Protein AF-A0A4R0YF12-F1 (afdb_monomer)

pLDDT: mean 71.16, std 17.86, range [30.67, 94.5]

Solvent-accessible surface area (backbone atoms only — not comparable to full-atom values): 13385 Å² total; per-residue (Å²): 131,73,84,80,63,32,53,45,83,41,76,36,52,84,92,46,61,87,58,39,82,46,62,50,99,86,65,46,45,26,20,81,42,74,29,68,65,28,35,44,75,74,74,38,77,81,71,79,82,71,74,86,73,76,76,81,78,87,68,54,79,68,56,51,53,54,49,49,50,53,50,48,51,49,49,50,50,49,50,52,48,49,51,51,52,66,69,46,74,65,80,88,67,70,90,40,59,66,55,27,47,51,44,27,51,52,17,54,76,67,72,44,67,37,70,61,23,47,50,47,28,51,54,45,60,48,59,76,65,60,68,71,86,72,65,87,75,76,78,64,89,86,40,67,68,54,57,49,50,58,41,20,64,38,94,84,27,34,38,68,66,59,48,24,71,77,60,73,47,54,72,69,54,52,53,54,48,57,67,51,30,48,82,72,76,39,48,73,41,77,78,45,74,52,73,74,77,71,94,86,72,94,86,79,88,63,63,53,51,28,30,24,47,57,74,76,78,78,77,128

Foldseek 3Di:
DPPPQQKDKDFDPPVCLVQFPDADPVRTGIHIDGDCVNCVVVPHHPDPPPDPPPPDDDDPPVVVVVVVVVVVVVVVVVVVVVVVVVVPDDDPPPCALVNLVVQLVVCVVVVHPNVVSVVVNVVRVVVVVPPPPDDPPPDPPPDLLVVQQVQQADPQADWLVRSCVSRVDDSVVSVVVQVCVVVVVFPKDFPDWDAPDDPDDPDDDGIITGIHGDPDPPPD

Secondary structure (DSSP, 8-state):
--TTSSEEEEEPPGGGGGG--EE-TTS-EEEEEE-HHHHHHTT-----------------HHHHHHHHHHHHHHHHHHHHHHHHHHHS--------HHHHHHHHHHHHHTTSSHHHHHHHHHHHHHHTT---------PPTT-HHHHHHHHHTSTT-EEHHHHHHHH---HHHHHHHHHHHGGGT-PEEEEEEE----TT-----S-EEEEEEPPPP---

Sequence (220 aa):
MLKNLLLEEVPAPAEHGDRAWRQDEGGAPVALRITAEGLRAIGIEPGELGEIACEPRELTQGEEAEELALQQEALAAENAAEEALETAEAPRVRRGLREAASAAVAAWEAQDSLEAALGALKAALGRTHARADGGPRRARAGTKQEAVLTLLRRGEGATIAQVMEATGWAQHTVRGFFAGLKKKGHSVEVLERVKQVGSGKQGAKGSYSIYRVGSPAVAG

Radius of gyration: 33.57 Å; Cα contacts (8 Å, |Δi|>4): 183; chains: 1; bounding box: 70×67×88 Å

Structure (mmCIF, N/CA/C/O backbone):
data_AF-A0A4R0YF12-F1
#
_entry.id   AF-A0A4R0YF12-F1
#
loop_
_atom_site.group_PDB
_atom_site.id
_atom_site.type_symbol
_atom_site.label_atom_id
_atom_site.label_alt_id
_atom_site.label_comp_id
_atom_site.label_asym_id
_atom_site.label_entity_id
_atom_site.label_seq_id
_atom_site.pdbx_PDB_ins_code
_atom_site.Cartn_x
_atom_site.Cartn_y
_atom_site.Cartn_z
_atom_site.occupancy
_atom_site.B_iso_or_equiv
_atom_site.auth_seq_id
_atom_site.auth_comp_id
_atom_site.auth_asym_id
_atom_site.auth_atom_id
_atom_site.pdbx_PDB_model_num
ATOM 1 N N . MET A 1 1 ? 27.391 -25.305 9.751 1.00 45.50 1 MET A N 1
ATOM 2 C CA . MET A 1 1 ? 26.337 -26.333 9.594 1.00 45.50 1 MET A CA 1
ATOM 3 C C . MET A 1 1 ? 25.102 -25.685 8.985 1.00 45.50 1 MET A C 1
ATOM 5 O O . MET A 1 1 ? 24.360 -25.020 9.703 1.00 45.50 1 MET A O 1
ATOM 9 N N . LEU A 1 2 ? 24.908 -25.829 7.670 1.00 55.84 2 LEU A N 1
ATOM 10 C CA . LEU A 1 2 ? 23.652 -25.454 7.018 1.00 55.84 2 LEU A CA 1
ATOM 11 C C . LEU A 1 2 ? 22.583 -26.449 7.475 1.00 55.84 2 LEU A C 1
ATOM 13 O O . LEU A 1 2 ? 22.629 -27.632 7.147 1.00 55.84 2 LEU A O 1
ATOM 17 N N . LYS A 1 3 ? 21.680 -25.994 8.345 1.00 54.06 3 LYS A N 1
ATOM 18 C CA . LYS A 1 3 ? 20.593 -26.827 8.859 1.00 54.06 3 LYS A CA 1
ATOM 19 C C . LYS A 1 3 ? 19.640 -27.123 7.697 1.00 54.06 3 LYS A C 1
ATOM 21 O O . LYS A 1 3 ? 19.226 -26.191 7.014 1.00 54.06 3 LYS A O 1
ATOM 26 N N . ASN A 1 4 ? 19.304 -28.402 7.525 1.00 64.19 4 ASN A N 1
ATOM 27 C CA . ASN A 1 4 ? 18.285 -28.948 6.613 1.00 64.19 4 ASN A CA 1
ATOM 28 C C . ASN A 1 4 ? 18.741 -29.380 5.207 1.00 64.19 4 ASN A C 1
ATOM 30 O O . ASN A 1 4 ? 17.871 -29.644 4.396 1.00 64.19 4 ASN A O 1
ATOM 34 N N . LEU A 1 5 ? 20.046 -29.470 4.901 1.00 76.38 5 LEU A N 1
ATOM 35 C CA . LEU A 1 5 ? 20.564 -30.060 3.641 1.00 76.38 5 LEU A CA 1
ATOM 36 C C . LEU A 1 5 ? 19.966 -29.498 2.324 1.00 76.38 5 LEU A C 1
ATOM 38 O O . LEU A 1 5 ? 20.168 -30.074 1.261 1.00 76.38 5 LEU A O 1
ATOM 42 N N . LEU A 1 6 ? 19.268 -28.356 2.353 1.00 84.31 6 LEU A N 1
ATOM 43 C CA . LEU A 1 6 ? 18.651 -27.748 1.162 1.00 84.31 6 LEU A CA 1
ATOM 44 C C . LEU A 1 6 ? 19.675 -27.037 0.269 1.00 84.31 6 LEU A C 1
ATOM 46 O O . LEU A 1 6 ? 19.434 -26.806 -0.914 1.00 84.31 6 LEU A O 1
ATOM 50 N N . LEU A 1 7 ? 20.809 -26.665 0.860 1.00 84.69 7 LEU A N 1
ATOM 51 C CA . LEU A 1 7 ? 21.913 -25.965 0.225 1.00 84.69 7 LEU A CA 1
ATOM 52 C C . LEU A 1 7 ? 23.221 -26.628 0.651 1.00 84.69 7 LEU A C 1
ATOM 54 O O . LEU A 1 7 ? 23.404 -26.939 1.831 1.00 84.69 7 LEU A O 1
ATOM 58 N N . GLU A 1 8 ? 24.137 -26.780 -0.294 1.00 84.81 8 GLU A N 1
ATOM 59 C CA . GLU A 1 8 ? 25.500 -27.242 -0.047 1.00 84.81 8 GLU A CA 1
ATOM 60 C C . GLU A 1 8 ? 26.529 -26.218 -0.533 1.00 84.81 8 GLU A C 1
ATOM 62 O O . GLU A 1 8 ? 26.282 -25.429 -1.450 1.00 84.81 8 GLU A O 1
ATOM 67 N N . GLU A 1 9 ? 27.688 -26.223 0.117 1.00 85.38 9 GLU A N 1
ATOM 68 C CA . GLU A 1 9 ? 28.823 -25.390 -0.259 1.00 85.38 9 GLU A CA 1
ATOM 69 C C . GLU A 1 9 ? 29.690 -26.168 -1.243 1.00 85.38 9 GLU A C 1
ATOM 71 O O . GLU A 1 9 ? 30.174 -27.255 -0.927 1.00 85.38 9 GLU A O 1
ATOM 76 N N . VAL A 1 10 ? 29.881 -25.610 -2.434 1.00 84.19 10 VAL A N 1
ATOM 77 C CA . VAL A 1 10 ? 30.720 -26.194 -3.484 1.00 84.19 10 VAL A CA 1
ATOM 78 C C . VAL A 1 10 ? 31.784 -25.187 -3.910 1.00 84.19 10 VAL A C 1
ATOM 80 O O . VAL A 1 10 ? 31.515 -23.983 -3.890 1.00 84.19 10 VAL A O 1
ATOM 83 N N . PRO A 1 11 ? 32.992 -25.634 -4.294 1.00 82.62 11 PRO A N 1
ATOM 84 C CA . PRO A 1 11 ? 33.993 -24.738 -4.858 1.00 82.62 11 PRO A CA 1
ATOM 85 C C . PRO A 1 11 ? 33.407 -24.041 -6.089 1.00 82.62 11 PRO A C 1
ATOM 87 O O . PRO A 1 11 ? 32.778 -24.680 -6.938 1.00 82.62 11 PRO A O 1
ATOM 90 N N . ALA A 1 12 ? 33.560 -22.720 -6.157 1.00 80.62 12 ALA A N 1
ATOM 91 C CA . ALA A 1 12 ? 33.046 -21.953 -7.277 1.00 80.62 12 ALA A CA 1
ATOM 92 C C . ALA A 1 12 ? 33.800 -22.367 -8.557 1.00 80.62 12 ALA A C 1
ATOM 94 O O . ALA A 1 12 ? 35.034 -22.413 -8.545 1.00 80.62 12 ALA A O 1
ATOM 95 N N . PRO A 1 13 ? 33.093 -22.672 -9.660 1.00 74.81 13 PRO A N 1
ATOM 96 C CA . PRO A 1 13 ? 33.745 -22.977 -10.923 1.00 74.81 13 PRO A CA 1
ATOM 97 C C . PRO A 1 13 ? 34.570 -21.772 -11.380 1.00 74.81 13 PRO A C 1
ATOM 99 O O . PRO A 1 13 ? 34.082 -20.642 -11.350 1.00 74.81 13 PRO A O 1
ATOM 102 N N . ALA A 1 14 ? 35.800 -22.016 -11.840 1.00 67.06 14 ALA A N 1
ATOM 103 C CA . ALA A 1 14 ? 36.720 -20.961 -12.277 1.00 67.06 14 ALA A CA 1
ATOM 104 C C . ALA A 1 14 ? 36.132 -20.070 -13.390 1.00 67.06 14 ALA A C 1
ATOM 106 O O . ALA A 1 14 ? 36.470 -18.895 -13.489 1.00 67.06 14 ALA A O 1
ATOM 107 N N . GLU A 1 15 ? 35.214 -20.620 -14.187 1.00 68.81 15 GLU A N 1
ATOM 108 C CA . GLU A 1 15 ? 34.522 -19.936 -15.284 1.00 68.81 15 GLU A CA 1
ATOM 109 C C . GLU A 1 15 ? 33.448 -18.937 -14.815 1.00 68.81 15 GLU A C 1
ATOM 111 O O . GLU A 1 15 ? 33.047 -18.072 -15.585 1.00 68.81 15 GLU A O 1
ATOM 116 N N . HIS A 1 16 ? 32.989 -19.032 -13.561 1.00 64.69 16 HIS A N 1
ATOM 117 C CA . HIS A 1 16 ? 31.893 -18.226 -13.006 1.00 64.69 16 HIS A CA 1
ATOM 118 C C . HIS A 1 16 ? 32.254 -17.668 -11.618 1.00 64.69 16 HIS A C 1
ATOM 120 O O . HIS A 1 16 ? 31.518 -17.832 -10.639 1.00 64.69 16 HIS A O 1
ATOM 126 N N . GLY A 1 17 ? 33.428 -17.034 -11.515 1.00 62.12 17 GLY A N 1
ATOM 127 C CA . GLY A 1 17 ? 33.948 -16.465 -10.264 1.00 62.12 17 GLY A CA 1
ATOM 128 C C . GLY A 1 17 ? 33.083 -15.348 -9.658 1.00 62.12 17 GLY A C 1
ATOM 129 O O . GLY A 1 17 ? 33.156 -15.101 -8.457 1.00 62.12 17 GLY A O 1
ATOM 130 N N . ASP A 1 18 ? 32.210 -14.725 -10.452 1.00 71.75 18 ASP A N 1
ATOM 131 C CA . ASP A 1 18 ? 31.176 -13.776 -10.015 1.00 71.75 18 ASP A CA 1
ATOM 132 C C . ASP A 1 18 ? 30.108 -14.418 -9.111 1.00 71.75 18 ASP A C 1
ATOM 134 O O . ASP A 1 18 ? 29.428 -13.723 -8.358 1.00 71.75 18 ASP A O 1
ATOM 138 N N . ARG A 1 19 ? 29.980 -15.751 -9.140 1.00 73.69 19 ARG A N 1
ATOM 139 C CA . ARG A 1 19 ? 29.019 -16.517 -8.328 1.00 73.69 19 ARG A CA 1
ATOM 140 C C . ARG A 1 19 ? 29.562 -16.928 -6.956 1.00 73.69 19 ARG A C 1
ATOM 142 O O . ARG A 1 19 ? 28.885 -17.649 -6.218 1.00 73.69 19 ARG A O 1
ATOM 149 N N . ALA A 1 20 ? 30.770 -16.490 -6.605 1.00 82.12 20 ALA A N 1
ATOM 150 C CA . ALA A 1 20 ? 31.367 -16.738 -5.300 1.00 82.12 20 ALA A CA 1
ATOM 151 C C . ALA A 1 20 ? 30.705 -15.867 -4.221 1.00 82.12 20 ALA A C 1
ATOM 153 O O . ALA A 1 20 ? 30.715 -14.641 -4.302 1.00 82.12 20 ALA A O 1
ATOM 154 N N . TRP A 1 21 ? 30.147 -16.491 -3.182 1.00 82.31 21 TRP A N 1
ATOM 155 C CA . TRP A 1 21 ? 29.512 -15.767 -2.068 1.00 82.31 21 TRP A CA 1
ATOM 156 C C . TRP A 1 21 ? 30.447 -15.605 -0.864 1.00 82.31 21 TRP A C 1
ATOM 158 O O . TRP A 1 21 ? 30.222 -14.735 -0.023 1.00 82.31 21 TRP A O 1
ATOM 168 N N . ARG A 1 22 ? 31.498 -16.431 -0.773 1.00 85.81 22 ARG A N 1
ATOM 169 C CA . ARG A 1 22 ? 32.586 -16.302 0.207 1.00 85.81 22 ARG A CA 1
ATOM 170 C C . ARG A 1 22 ? 33.874 -16.944 -0.304 1.00 85.81 22 ARG A C 1
ATOM 172 O O . ARG A 1 22 ? 33.857 -17.643 -1.311 1.00 85.81 22 ARG A O 1
ATOM 179 N N . GLN A 1 23 ? 34.967 -16.741 0.424 1.00 85.56 23 GLN A N 1
ATOM 180 C CA . GLN A 1 23 ? 36.202 -17.518 0.286 1.00 85.56 23 GLN A CA 1
ATOM 181 C C . GLN A 1 23 ? 36.284 -18.540 1.434 1.00 85.56 23 GLN A C 1
ATOM 183 O O . GLN A 1 23 ? 35.743 -18.296 2.522 1.00 85.56 23 GLN A O 1
ATOM 188 N N . ASP A 1 24 ? 36.884 -19.701 1.191 1.00 82.38 24 ASP A N 1
ATOM 189 C CA . ASP A 1 24 ? 37.229 -20.655 2.248 1.00 82.38 24 ASP A CA 1
ATOM 190 C C . ASP A 1 24 ? 38.519 -20.248 2.988 1.00 82.38 24 ASP A C 1
ATOM 192 O O . ASP A 1 24 ? 39.119 -19.210 2.706 1.00 82.38 24 ASP A O 1
ATOM 196 N N . GLU A 1 25 ? 38.942 -21.050 3.969 1.00 78.62 25 GLU A N 1
ATOM 197 C CA . GLU A 1 25 ? 40.175 -20.800 4.737 1.00 78.62 25 GLU A CA 1
ATOM 198 C C . GLU A 1 25 ? 41.449 -20.860 3.870 1.00 78.62 25 GLU A C 1
ATOM 200 O O . GLU A 1 25 ? 42.484 -20.329 4.267 1.00 78.62 25 GLU A O 1
ATOM 205 N N . GLY A 1 26 ? 41.373 -21.464 2.679 1.00 78.50 26 GLY A N 1
ATOM 206 C CA . GLY A 1 26 ? 42.447 -21.521 1.687 1.00 78.50 26 GLY A CA 1
ATOM 207 C C . GLY A 1 26 ? 42.401 -20.397 0.648 1.00 78.50 26 GLY A C 1
ATOM 208 O O . GLY A 1 26 ? 43.237 -20.380 -0.254 1.00 78.50 26 GLY A O 1
ATOM 209 N N . GLY A 1 27 ? 41.447 -19.463 0.753 1.00 78.06 27 GLY A N 1
ATOM 210 C CA . GLY A 1 27 ? 41.251 -18.384 -0.218 1.00 78.06 27 GLY A CA 1
ATOM 211 C C . GLY A 1 27 ? 40.575 -18.827 -1.519 1.00 78.06 27 GLY A C 1
ATOM 212 O O . GLY A 1 27 ? 40.493 -18.039 -2.463 1.00 78.06 27 GLY A O 1
ATOM 213 N N . ALA A 1 28 ? 40.076 -20.062 -1.598 1.00 80.88 28 ALA A N 1
ATOM 214 C CA . ALA A 1 28 ? 39.334 -20.527 -2.757 1.00 80.88 28 ALA A CA 1
ATOM 215 C C . ALA A 1 28 ? 37.895 -19.979 -2.713 1.00 80.88 28 ALA A C 1
ATOM 217 O O . ALA A 1 28 ? 37.248 -19.998 -1.660 1.00 80.88 28 ALA A O 1
ATOM 218 N N . PRO A 1 29 ? 37.364 -19.470 -3.837 1.00 82.38 29 PRO A N 1
ATOM 219 C CA . PRO A 1 29 ? 35.994 -18.982 -3.900 1.00 82.38 29 PRO A CA 1
ATOM 220 C C . PRO A 1 29 ? 34.997 -20.138 -3.743 1.00 82.38 29 PRO A C 1
ATOM 222 O O . PRO A 1 29 ? 35.133 -21.188 -4.368 1.00 82.38 29 PRO A O 1
ATOM 225 N N . VAL A 1 30 ? 33.962 -19.932 -2.932 1.00 85.88 30 VAL A N 1
ATOM 226 C CA . VAL A 1 30 ? 32.907 -20.910 -2.638 1.00 85.88 30 VAL A CA 1
ATOM 227 C C . VAL A 1 30 ? 31.573 -20.391 -3.171 1.00 85.88 30 VAL A C 1
ATOM 229 O O . VAL A 1 30 ? 31.237 -19.217 -2.998 1.00 85.88 30 VAL A O 1
ATOM 232 N N . ALA A 1 31 ? 30.806 -21.279 -3.799 1.00 87.62 31 ALA A N 1
ATOM 233 C CA . ALA A 1 31 ? 29.442 -21.082 -4.281 1.00 87.62 31 ALA A CA 1
ATOM 234 C C . ALA A 1 31 ? 28.431 -21.845 -3.390 1.00 87.62 31 ALA A C 1
ATOM 236 O O . ALA A 1 31 ? 28.791 -22.812 -2.715 1.00 87.62 31 ALA A O 1
ATOM 237 N N . LEU A 1 32 ? 27.165 -21.412 -3.363 1.00 87.62 32 LEU A N 1
ATOM 238 C CA . LEU A 1 32 ? 26.060 -22.197 -2.791 1.00 87.62 32 LEU A CA 1
ATOM 239 C C . LEU A 1 32 ? 25.318 -22.894 -3.927 1.00 87.62 32 LEU A C 1
ATOM 241 O O . LEU A 1 32 ? 24.854 -22.230 -4.855 1.00 87.62 32 LEU A O 1
ATOM 245 N N . ARG A 1 33 ? 25.162 -24.215 -3.836 1.00 86.25 33 ARG A N 1
ATOM 246 C CA . ARG A 1 33 ? 24.345 -25.004 -4.762 1.00 86.25 33 ARG A CA 1
ATOM 247 C C . ARG A 1 33 ? 23.086 -25.484 -4.051 1.00 86.25 33 ARG A C 1
ATOM 249 O O . ARG A 1 33 ? 23.154 -25.994 -2.935 1.00 86.25 33 ARG A O 1
ATOM 256 N N . ILE A 1 34 ? 21.937 -25.317 -4.703 1.00 88.50 34 ILE A N 1
ATOM 257 C CA . ILE A 1 34 ? 20.675 -25.902 -4.243 1.00 88.50 34 ILE A CA 1
ATOM 258 C C . ILE A 1 34 ? 20.703 -27.418 -4.449 1.00 88.50 34 ILE A C 1
ATOM 260 O O . ILE A 1 34 ? 21.074 -27.894 -5.522 1.00 88.50 34 ILE A O 1
ATOM 264 N N . THR A 1 35 ? 20.361 -28.181 -3.413 1.00 87.69 35 THR A N 1
ATOM 265 C CA . THR A 1 35 ? 20.336 -29.648 -3.491 1.00 87.69 35 THR A CA 1
ATOM 266 C C . THR A 1 35 ? 19.055 -30.134 -4.170 1.00 87.69 35 THR A C 1
ATOM 268 O O . THR A 1 35 ? 18.107 -29.371 -4.345 1.00 87.69 35 THR A O 1
ATOM 271 N N . ALA A 1 36 ? 18.987 -31.419 -4.528 1.00 85.19 36 ALA A N 1
ATOM 272 C CA . ALA A 1 36 ? 17.758 -32.029 -5.048 1.00 85.19 36 ALA A CA 1
ATOM 273 C C . ALA A 1 36 ? 16.575 -31.888 -4.067 1.00 85.19 36 ALA A C 1
ATOM 275 O O . ALA A 1 36 ? 15.448 -31.625 -4.480 1.00 85.19 36 ALA A O 1
ATOM 276 N N . GLU A 1 37 ? 16.838 -32.006 -2.762 1.00 85.44 37 GLU A N 1
ATOM 277 C CA . GLU A 1 37 ? 15.847 -31.757 -1.709 1.00 85.44 37 GLU A CA 1
ATOM 278 C C . GLU A 1 37 ? 15.443 -30.276 -1.656 1.00 85.44 37 GLU A C 1
ATOM 280 O O . GLU A 1 37 ? 14.258 -29.962 -1.556 1.00 85.44 37 GLU A O 1
ATOM 285 N N . GLY A 1 38 ? 16.408 -29.364 -1.813 1.00 85.44 38 GLY A N 1
ATOM 286 C CA . GLY A 1 38 ? 16.156 -27.930 -1.954 1.00 85.44 38 GLY A CA 1
ATOM 287 C C . GLY A 1 38 ? 15.280 -27.586 -3.160 1.00 85.44 38 GLY A C 1
ATOM 288 O O . GLY A 1 38 ? 14.341 -26.805 -3.018 1.00 85.44 38 GLY A O 1
ATOM 289 N N . LEU A 1 39 ? 15.543 -28.193 -4.322 1.00 87.81 39 LEU A N 1
ATOM 290 C CA . LEU A 1 39 ? 14.741 -28.019 -5.538 1.00 87.81 39 LEU A CA 1
ATOM 291 C C . LEU A 1 39 ? 13.299 -28.489 -5.315 1.00 87.81 39 LEU A C 1
ATOM 293 O O . LEU A 1 39 ? 12.360 -27.736 -5.582 1.00 87.81 39 LEU A O 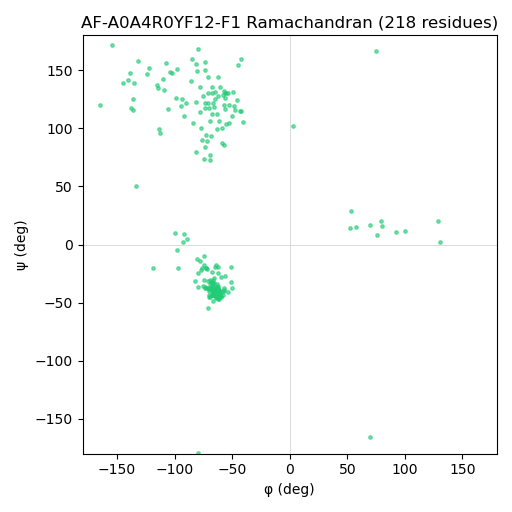1
ATOM 297 N N . ARG A 1 40 ? 13.110 -29.670 -4.716 1.00 85.69 40 ARG A N 1
ATOM 298 C CA . ARG A 1 40 ? 11.770 -30.173 -4.372 1.00 85.69 40 ARG A CA 1
ATOM 299 C C . ARG A 1 40 ? 11.049 -29.282 -3.362 1.00 85.69 40 ARG A C 1
ATOM 301 O O . ARG A 1 40 ? 9.852 -29.050 -3.507 1.00 85.69 40 ARG A O 1
ATOM 308 N N . ALA A 1 41 ? 11.758 -28.729 -2.374 1.00 84.44 41 ALA A N 1
ATOM 309 C CA . ALA A 1 41 ? 11.176 -27.830 -1.373 1.00 84.44 41 ALA A CA 1
ATOM 310 C C . ALA A 1 41 ? 10.601 -26.532 -1.978 1.00 84.44 41 ALA A C 1
ATOM 312 O O . ALA A 1 41 ? 9.693 -25.941 -1.393 1.00 84.44 41 ALA A O 1
ATOM 313 N N . ILE A 1 42 ? 11.092 -26.107 -3.149 1.00 84.44 42 ILE A N 1
ATOM 314 C CA . ILE A 1 42 ? 10.551 -24.972 -3.916 1.00 84.44 42 ILE A CA 1
ATOM 315 C C . ILE A 1 42 ? 9.628 -25.401 -5.071 1.00 84.44 42 ILE A C 1
ATOM 317 O O . ILE A 1 42 ? 9.239 -24.564 -5.882 1.00 84.44 42 ILE A O 1
ATOM 321 N N . GLY A 1 43 ? 9.250 -26.683 -5.134 1.00 82.62 43 GLY A N 1
ATOM 322 C CA . GLY A 1 43 ? 8.320 -27.224 -6.129 1.00 82.62 43 GLY A CA 1
ATOM 323 C C . GLY A 1 43 ? 8.935 -27.504 -7.503 1.00 82.62 43 GLY A C 1
ATOM 324 O O . GLY A 1 43 ? 8.198 -27.578 -8.483 1.00 82.62 43 GLY A O 1
ATOM 325 N N . ILE A 1 44 ? 10.261 -27.637 -7.595 1.00 82.62 44 ILE A N 1
ATOM 326 C CA . ILE A 1 44 ? 10.970 -28.009 -8.824 1.00 82.62 44 ILE A CA 1
ATOM 327 C C . ILE A 1 44 ? 11.428 -29.462 -8.695 1.00 82.62 44 ILE A C 1
ATOM 329 O O . ILE A 1 44 ? 12.260 -29.784 -7.847 1.00 82.62 44 ILE A O 1
ATOM 333 N N . GLU A 1 45 ? 10.914 -30.343 -9.550 1.00 80.25 45 GLU A N 1
ATOM 334 C CA . GLU A 1 45 ? 11.426 -31.711 -9.627 1.00 80.25 45 GLU A CA 1
ATOM 335 C C . GLU A 1 45 ? 12.774 -31.718 -10.366 1.00 80.25 45 GLU A C 1
ATOM 337 O O . GLU A 1 45 ? 12.862 -31.166 -11.467 1.00 80.25 45 GLU A O 1
ATOM 342 N N . PRO A 1 46 ? 13.841 -32.307 -9.791 1.00 68.94 46 PRO A N 1
ATOM 343 C CA . PRO A 1 46 ? 15.110 -32.472 -10.486 1.00 68.94 46 PRO A CA 1
ATOM 344 C C . PRO A 1 46 ? 14.906 -33.482 -11.618 1.00 68.94 46 PRO A C 1
ATOM 346 O O . PRO A 1 46 ? 14.947 -34.691 -11.405 1.00 68.94 46 PRO A O 1
ATOM 349 N N . GLY A 1 47 ? 14.609 -32.972 -12.809 1.00 62.41 47 GLY A N 1
ATOM 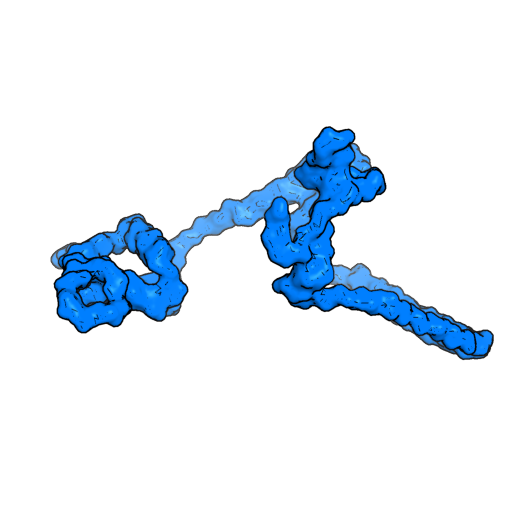350 C CA . GLY A 1 47 ? 14.396 -33.788 -13.992 1.00 62.41 47 GLY A CA 1
ATOM 351 C C . GLY A 1 47 ? 15.688 -34.478 -14.408 1.00 62.41 47 GLY A C 1
ATOM 352 O O . GLY A 1 47 ? 16.685 -33.817 -14.699 1.00 62.41 47 GLY A O 1
ATOM 353 N N . GLU A 1 48 ? 15.641 -35.809 -14.464 1.00 46.94 48 GLU A N 1
ATOM 354 C CA . GLU A 1 48 ? 16.457 -36.589 -15.387 1.00 46.94 48 GLU A CA 1
ATOM 355 C C . GLU A 1 48 ? 16.269 -35.962 -16.770 1.00 46.94 48 GLU A C 1
ATOM 357 O O . GLU A 1 48 ? 15.178 -36.003 -17.339 1.00 46.94 48 GLU A O 1
ATOM 362 N N . LEU A 1 49 ? 17.313 -35.314 -17.286 1.00 44.09 49 LEU A N 1
ATOM 363 C CA . LEU A 1 49 ? 17.378 -34.907 -18.683 1.00 44.09 49 LEU A CA 1
ATOM 364 C C . LEU A 1 49 ? 17.516 -36.185 -19.519 1.00 44.09 49 LEU A C 1
ATOM 366 O O . LEU A 1 49 ? 18.588 -36.506 -20.021 1.00 44.09 49 LEU A O 1
ATOM 370 N N . GLY A 1 50 ? 16.420 -36.936 -19.611 1.00 43.44 50 GLY A N 1
ATOM 371 C CA . GLY A 1 50 ? 16.171 -37.861 -20.695 1.00 43.44 50 GLY A CA 1
ATOM 372 C C . GLY A 1 50 ? 16.080 -37.028 -21.959 1.00 43.44 50 GLY A C 1
ATOM 373 O O . GLY A 1 50 ? 15.093 -36.331 -22.185 1.00 43.44 50 GLY A O 1
ATOM 374 N N . GLU A 1 51 ? 17.191 -37.024 -22.688 1.00 45.53 51 GLU A N 1
ATOM 375 C CA . GLU A 1 51 ? 17.276 -36.949 -24.139 1.00 45.53 51 GLU A CA 1
ATOM 376 C C . GLU A 1 51 ? 15.903 -36.799 -24.808 1.00 45.53 51 GLU A C 1
ATOM 378 O O . GLU A 1 51 ? 15.175 -37.770 -25.010 1.00 45.53 51 GLU A O 1
ATOM 383 N N . ILE A 1 52 ? 15.561 -35.581 -25.232 1.00 41.94 52 ILE A N 1
ATOM 384 C CA . ILE A 1 52 ? 14.658 -35.444 -26.374 1.00 41.94 52 ILE A CA 1
ATOM 385 C C . ILE A 1 52 ? 15.509 -35.798 -27.598 1.00 41.94 52 ILE A C 1
ATOM 387 O O . ILE A 1 52 ? 15.956 -34.931 -28.345 1.00 41.94 52 ILE A O 1
ATOM 391 N N . ALA A 1 53 ? 15.801 -37.089 -27.753 1.00 38.97 53 ALA A N 1
ATOM 392 C CA . ALA A 1 53 ? 16.274 -37.651 -29.001 1.00 38.97 53 ALA A CA 1
ATOM 393 C C . ALA A 1 53 ? 15.066 -37.694 -29.945 1.00 38.97 53 ALA A C 1
ATOM 395 O O . ALA A 1 53 ? 14.350 -38.689 -30.042 1.00 38.97 53 ALA A O 1
ATOM 396 N N . CYS A 1 54 ? 14.794 -36.570 -30.608 1.00 30.67 54 CYS A N 1
ATOM 397 C CA . CYS A 1 54 ? 14.083 -36.609 -31.879 1.00 30.67 54 CYS A CA 1
ATOM 398 C C . CYS A 1 54 ? 15.066 -37.186 -32.901 1.00 30.67 54 CYS A C 1
ATOM 400 O O . CYS A 1 54 ? 15.838 -36.446 -33.504 1.00 30.67 54 CYS A O 1
ATOM 402 N N . GLU A 1 55 ? 15.077 -38.509 -33.046 1.00 39.78 55 GLU A N 1
ATOM 403 C CA . GLU A 1 55 ? 15.716 -39.180 -34.180 1.00 39.78 55 GLU A CA 1
ATOM 404 C C . GLU A 1 55 ? 15.088 -38.617 -35.472 1.00 39.78 55 GLU A C 1
ATOM 406 O O . GLU A 1 55 ? 13.869 -38.743 -35.655 1.00 39.78 55 GLU A O 1
ATOM 411 N N . PRO A 1 56 ? 15.850 -37.942 -36.353 1.00 44.44 56 PRO A N 1
ATOM 412 C CA . PRO A 1 56 ? 15.286 -37.393 -37.572 1.00 44.44 56 PRO A CA 1
ATOM 413 C C . PRO A 1 56 ? 14.958 -38.543 -38.525 1.00 44.44 56 PRO A C 1
ATOM 415 O O . PRO A 1 56 ? 15.811 -39.341 -38.906 1.00 44.44 56 PRO A O 1
ATOM 418 N N . ARG A 1 57 ? 13.685 -38.634 -38.902 1.00 42.50 57 ARG A N 1
ATOM 419 C CA . ARG A 1 57 ? 13.203 -39.526 -39.954 1.00 42.50 57 ARG A CA 1
ATOM 420 C C . ARG A 1 57 ? 13.765 -39.034 -41.291 1.00 42.50 57 ARG A C 1
ATOM 422 O O . ARG A 1 57 ? 13.368 -37.963 -41.734 1.00 42.50 57 ARG A O 1
ATOM 429 N N . GLU A 1 58 ? 14.667 -39.791 -41.918 1.00 48.25 58 GLU A N 1
ATOM 430 C CA . GLU A 1 58 ? 15.143 -39.485 -43.276 1.00 48.25 58 GLU A CA 1
ATOM 431 C C . GLU A 1 58 ? 13.966 -39.588 -44.260 1.00 48.25 58 GLU A C 1
ATOM 433 O O . GLU A 1 58 ? 13.397 -40.664 -44.468 1.00 48.25 58 GLU A O 1
ATOM 438 N N . LEU A 1 59 ? 13.568 -38.442 -44.812 1.00 49.31 59 LEU A N 1
ATOM 439 C CA . LEU A 1 59 ? 12.568 -38.318 -45.868 1.00 49.31 59 LEU A CA 1
ATOM 440 C C . LEU A 1 59 ? 13.263 -38.506 -47.217 1.00 49.31 59 LEU A C 1
ATOM 442 O O . LEU A 1 59 ? 14.401 -38.085 -47.413 1.00 49.31 59 LEU A O 1
ATOM 446 N N . THR A 1 60 ? 12.612 -39.195 -48.150 1.00 56.41 60 THR A N 1
ATOM 447 C CA . THR A 1 60 ? 13.212 -39.441 -49.468 1.00 56.41 60 THR A CA 1
ATOM 448 C C . THR A 1 60 ? 13.206 -38.154 -50.305 1.00 56.41 60 THR A C 1
ATOM 450 O O . THR A 1 60 ? 12.302 -37.339 -50.165 1.00 56.41 60 THR A O 1
ATOM 453 N N . GLN A 1 61 ? 14.177 -37.974 -51.216 1.00 49.81 61 GLN A N 1
ATOM 454 C CA . GLN A 1 61 ? 14.398 -36.735 -52.003 1.00 49.81 61 GLN A CA 1
ATOM 455 C C . GLN A 1 61 ? 13.156 -36.170 -52.732 1.00 49.81 61 GLN A C 1
ATOM 457 O O . GLN A 1 61 ? 13.146 -35.004 -53.122 1.00 49.81 61 GLN A O 1
ATOM 462 N N . GLY A 1 62 ? 12.117 -36.984 -52.952 1.00 52.56 62 GLY A N 1
ATOM 463 C CA . GLY A 1 62 ? 10.836 -36.530 -53.503 1.00 52.56 62 GLY A CA 1
ATOM 464 C C . GLY A 1 62 ? 9.924 -35.853 -52.474 1.00 52.56 62 GLY A C 1
ATOM 465 O O . GLY A 1 62 ? 9.270 -34.870 -52.802 1.00 52.56 62 GLY A O 1
ATOM 466 N N . GLU A 1 63 ? 9.922 -36.336 -51.233 1.00 50.44 63 GLU A N 1
ATOM 467 C CA . GLU A 1 63 ? 9.165 -35.765 -50.111 1.00 50.44 63 GLU A CA 1
ATOM 468 C C . GLU A 1 63 ? 9.839 -34.481 -49.610 1.00 50.44 63 GLU A C 1
ATOM 470 O O . GLU A 1 63 ? 9.154 -33.510 -49.313 1.00 50.44 63 GLU A O 1
ATOM 475 N N . GLU A 1 64 ? 11.176 -34.424 -49.630 1.00 50.84 64 GLU A N 1
ATOM 476 C CA . GLU A 1 64 ? 11.939 -33.212 -49.296 1.00 50.84 64 GLU A CA 1
ATOM 477 C C . GLU A 1 64 ? 11.649 -32.058 -50.265 1.00 50.84 64 GLU A C 1
ATOM 479 O O . GLU A 1 64 ? 11.598 -30.907 -49.846 1.00 50.84 64 GLU A O 1
ATOM 484 N N . ALA A 1 65 ? 11.431 -32.344 -51.555 1.00 55.28 65 ALA A N 1
ATOM 485 C CA . ALA A 1 65 ? 11.101 -31.329 -52.557 1.00 55.28 65 ALA A CA 1
ATOM 486 C C . ALA A 1 65 ? 9.661 -30.806 -52.416 1.00 55.28 65 ALA A C 1
ATOM 488 O O . ALA A 1 65 ? 9.415 -29.617 -52.620 1.00 55.28 65 ALA A O 1
ATOM 489 N N . GLU A 1 66 ? 8.718 -31.679 -52.054 1.00 57.66 66 GLU A N 1
ATOM 490 C CA . GLU A 1 66 ? 7.321 -31.311 -51.804 1.00 57.66 66 GLU A CA 1
ATOM 491 C C . GLU A 1 66 ? 7.182 -30.549 -50.474 1.00 57.66 66 GLU A C 1
ATOM 493 O O . GLU A 1 66 ? 6.466 -29.550 -50.396 1.00 57.66 66 GLU A O 1
ATOM 498 N N . GLU A 1 67 ? 7.955 -30.935 -49.457 1.00 54.41 67 GLU A N 1
ATOM 499 C CA . GLU A 1 67 ? 8.042 -30.225 -48.184 1.00 54.41 67 GLU A CA 1
ATOM 500 C C . GLU A 1 67 ? 8.767 -28.880 -48.328 1.00 54.41 67 GLU A C 1
ATOM 502 O O . GLU A 1 67 ? 8.303 -27.893 -47.764 1.00 54.41 67 GLU A O 1
ATOM 507 N N . LEU A 1 68 ? 9.822 -28.778 -49.152 1.00 56.50 68 LEU A N 1
ATOM 508 C CA . LEU A 1 68 ? 10.446 -27.489 -49.484 1.00 56.50 68 LEU A CA 1
ATOM 509 C C . LEU A 1 68 ? 9.494 -26.568 -50.248 1.00 56.50 68 LEU A C 1
ATOM 511 O O . LEU A 1 68 ? 9.524 -25.361 -50.023 1.00 56.50 68 LEU A O 1
ATOM 515 N N . ALA A 1 69 ? 8.663 -27.107 -51.143 1.00 64.50 69 ALA A N 1
ATOM 516 C CA . ALA A 1 69 ? 7.668 -26.319 -51.864 1.00 64.50 69 ALA A CA 1
ATOM 517 C C . ALA A 1 69 ? 6.586 -25.789 -50.909 1.00 64.50 69 ALA A C 1
ATOM 519 O O . ALA A 1 69 ? 6.269 -24.601 -50.949 1.00 64.50 69 ALA A O 1
ATOM 520 N N . LEU A 1 70 ? 6.099 -26.628 -49.988 1.00 62.72 70 LEU A N 1
ATOM 521 C CA . LEU A 1 70 ? 5.163 -26.220 -48.936 1.00 62.72 70 LEU A CA 1
ATOM 522 C C . LEU A 1 70 ? 5.790 -25.214 -47.959 1.00 62.72 70 LEU A C 1
ATOM 524 O O . LEU A 1 70 ? 5.137 -24.246 -47.574 1.00 62.72 70 LEU A O 1
ATOM 528 N N . GLN A 1 71 ? 7.061 -25.395 -47.588 1.00 64.38 71 GLN A N 1
ATOM 529 C CA . GLN A 1 71 ? 7.804 -24.458 -46.742 1.00 64.38 71 GLN A CA 1
ATOM 530 C C . GLN A 1 71 ? 8.056 -23.126 -47.460 1.00 64.38 71 GLN A C 1
ATOM 532 O O . GLN A 1 71 ? 7.928 -22.080 -46.835 1.00 64.38 71 GLN A O 1
ATOM 537 N N . GLN A 1 72 ? 8.362 -23.129 -48.762 1.00 64.50 72 GLN A N 1
ATOM 538 C CA . GLN A 1 72 ? 8.538 -21.905 -49.554 1.00 64.50 72 GLN A CA 1
ATOM 539 C C . GLN A 1 72 ? 7.223 -21.155 -49.759 1.00 64.50 72 GLN A C 1
ATOM 541 O O . GLN A 1 72 ? 7.221 -19.928 -49.709 1.00 64.50 72 GLN A O 1
ATOM 546 N N . GLU A 1 73 ? 6.109 -21.860 -49.953 1.00 66.38 73 GLU A N 1
ATOM 547 C CA . GLU A 1 73 ? 4.786 -21.244 -50.069 1.00 66.38 73 GLU A CA 1
ATOM 548 C C . GLU A 1 73 ? 4.306 -20.685 -48.719 1.00 66.38 73 GLU A C 1
ATOM 550 O O . GLU A 1 73 ? 3.765 -19.581 -48.669 1.00 66.38 73 GLU A O 1
ATOM 555 N N . ALA A 1 74 ? 4.595 -21.374 -47.609 1.00 60.66 74 ALA A N 1
ATOM 556 C CA . ALA A 1 74 ? 4.356 -20.866 -46.259 1.00 60.66 74 ALA A CA 1
ATOM 557 C C . ALA A 1 74 ? 5.231 -19.644 -45.936 1.00 60.66 74 ALA A C 1
ATOM 559 O O . ALA A 1 74 ? 4.716 -18.649 -45.437 1.00 60.66 74 ALA A O 1
ATOM 560 N N . LEU A 1 75 ? 6.519 -19.667 -46.292 1.00 60.00 75 LEU A N 1
ATOM 561 C CA . LEU A 1 75 ? 7.423 -18.529 -46.116 1.00 60.00 75 LEU A CA 1
ATOM 562 C C . LEU A 1 75 ? 7.021 -17.353 -47.019 1.00 60.00 75 LEU A C 1
ATOM 564 O O . LEU A 1 75 ? 7.126 -16.201 -46.619 1.00 60.00 75 LEU A O 1
ATOM 568 N N . ALA A 1 76 ? 6.524 -17.617 -48.231 1.00 65.31 76 ALA A N 1
ATOM 569 C CA . ALA A 1 76 ? 5.968 -16.590 -49.109 1.00 65.31 76 ALA A CA 1
ATOM 570 C C . ALA A 1 76 ? 4.663 -16.010 -48.547 1.00 65.31 76 ALA A C 1
ATOM 572 O O . ALA A 1 76 ? 4.440 -14.810 -48.672 1.00 65.31 76 ALA A O 1
ATOM 573 N N . ALA A 1 77 ? 3.831 -16.821 -47.888 1.00 63.69 77 ALA A N 1
ATOM 574 C CA . ALA A 1 77 ? 2.642 -16.355 -47.184 1.00 63.69 77 ALA A CA 1
ATOM 575 C C . ALA A 1 77 ? 2.990 -15.549 -45.921 1.00 63.69 77 ALA A C 1
ATOM 577 O O . ALA A 1 77 ? 2.327 -14.551 -45.653 1.00 63.69 77 ALA A O 1
ATOM 578 N N . GLU A 1 78 ? 4.033 -15.929 -45.177 1.00 62.72 78 GLU A N 1
ATOM 579 C CA . GLU A 1 78 ? 4.544 -15.177 -44.024 1.00 62.72 78 GLU A CA 1
ATOM 580 C C . GLU A 1 78 ? 5.198 -13.860 -44.453 1.00 62.72 78 GLU A C 1
ATOM 582 O O . GLU A 1 78 ? 4.850 -12.820 -43.907 1.00 62.72 78 GLU A O 1
ATOM 587 N N . ASN A 1 79 ? 6.039 -13.865 -45.489 1.00 62.03 79 ASN A N 1
ATOM 588 C CA . ASN A 1 79 ? 6.641 -12.652 -46.044 1.00 62.03 79 ASN A CA 1
ATOM 589 C C . ASN A 1 79 ? 5.581 -11.734 -46.671 1.00 62.03 79 ASN A C 1
ATOM 591 O O . ASN A 1 79 ? 5.643 -10.526 -46.488 1.00 62.03 79 ASN A O 1
ATOM 595 N N . ALA A 1 80 ? 4.568 -12.280 -47.355 1.00 60.56 80 ALA A N 1
ATOM 596 C CA . ALA A 1 80 ? 3.438 -11.494 -47.857 1.00 60.56 80 ALA A CA 1
ATOM 597 C C . ALA A 1 80 ? 2.547 -10.973 -46.718 1.00 60.56 80 ALA A C 1
ATOM 599 O O . ALA A 1 80 ? 1.950 -9.903 -46.843 1.00 60.56 80 ALA A O 1
ATOM 600 N N . ALA A 1 81 ? 2.456 -11.698 -45.598 1.00 56.88 81 ALA A N 1
ATOM 601 C CA . ALA A 1 81 ? 1.778 -11.229 -44.396 1.00 56.88 81 ALA A CA 1
ATOM 602 C C . ALA A 1 81 ? 2.586 -10.139 -43.672 1.00 56.88 81 ALA A C 1
ATOM 604 O O . ALA A 1 81 ? 1.979 -9.177 -43.205 1.00 56.88 81 ALA A O 1
ATOM 605 N N . GLU A 1 82 ? 3.919 -10.232 -43.622 1.00 55.44 82 GLU A N 1
ATOM 606 C CA . GLU A 1 82 ? 4.818 -9.182 -43.124 1.00 55.44 82 GLU A CA 1
ATOM 607 C C . GLU A 1 82 ? 4.793 -7.947 -44.031 1.00 55.44 82 GLU A C 1
ATOM 609 O O . GLU A 1 82 ? 4.633 -6.838 -43.533 1.00 55.44 82 GLU A O 1
ATOM 614 N N . GLU A 1 83 ? 4.814 -8.113 -45.354 1.00 56.41 83 GLU A N 1
ATOM 615 C CA . GLU A 1 83 ? 4.731 -7.020 -46.334 1.00 56.41 83 GLU A CA 1
ATOM 616 C C . GLU A 1 83 ? 3.349 -6.333 -46.305 1.00 56.41 83 GLU A C 1
ATOM 618 O O . GLU A 1 83 ? 3.233 -5.108 -46.439 1.00 56.41 83 GLU A O 1
ATOM 623 N N . ALA A 1 84 ? 2.283 -7.096 -46.026 1.00 53.62 84 ALA A N 1
ATOM 624 C CA . ALA A 1 84 ? 0.953 -6.559 -45.740 1.00 53.62 84 ALA A CA 1
ATOM 625 C C . ALA A 1 84 ? 0.874 -5.861 -44.368 1.00 53.62 84 ALA A C 1
ATOM 627 O O . ALA A 1 84 ? 0.126 -4.891 -44.232 1.00 53.62 84 ALA A O 1
ATOM 628 N N . LEU A 1 85 ? 1.645 -6.304 -43.367 1.00 52.97 85 LEU A N 1
ATOM 629 C CA . LEU A 1 85 ? 1.765 -5.647 -42.060 1.00 52.97 85 LEU A CA 1
ATOM 630 C C . LEU A 1 85 ? 2.609 -4.361 -42.140 1.00 52.97 85 LEU A C 1
ATOM 632 O O . LEU A 1 85 ? 2.348 -3.416 -41.400 1.00 52.97 85 LEU A O 1
ATOM 636 N N . GLU A 1 86 ? 3.577 -4.303 -43.055 1.00 49.16 86 GLU A N 1
ATOM 637 C CA . GLU A 1 86 ? 4.458 -3.155 -43.293 1.00 49.16 86 GLU A CA 1
ATOM 638 C C . GLU A 1 86 ? 3.796 -2.087 -44.185 1.00 49.16 86 GLU A C 1
ATOM 640 O O . GLU A 1 86 ? 3.981 -0.889 -43.968 1.00 49.16 86 GLU A O 1
ATOM 645 N N . THR A 1 87 ? 2.917 -2.497 -45.110 1.00 48.09 87 THR A N 1
ATOM 646 C CA . THR A 1 87 ? 2.066 -1.58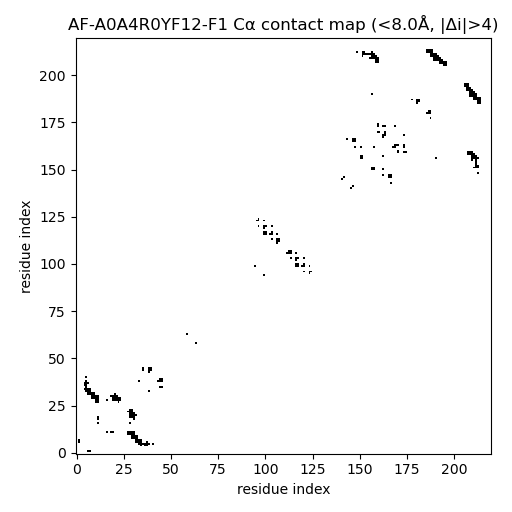1 -45.899 1.00 48.09 87 THR A CA 1
ATOM 647 C C . THR A 1 87 ? 0.839 -1.095 -45.111 1.00 48.09 87 THR A C 1
ATOM 649 O O . THR A 1 87 ? 0.306 -0.010 -45.368 1.00 48.09 87 THR A O 1
ATOM 652 N N . ALA A 1 88 ? 0.387 -1.858 -44.113 1.00 45.34 88 ALA A N 1
ATOM 653 C CA . ALA A 1 88 ? -0.617 -1.418 -43.152 1.00 45.34 88 ALA A CA 1
ATOM 654 C C . ALA A 1 88 ? 0.037 -0.569 -42.055 1.00 45.34 88 ALA A C 1
ATOM 656 O O . ALA A 1 88 ? 0.284 -1.033 -40.943 1.00 45.34 88 ALA A O 1
ATOM 657 N N . GLU A 1 89 ? 0.284 0.704 -42.369 1.00 44.53 89 GLU A N 1
ATOM 658 C CA . GLU A 1 89 ? 0.725 1.708 -41.403 1.00 44.53 89 GLU A CA 1
ATOM 659 C C . GLU A 1 89 ? -0.084 1.589 -40.094 1.00 44.53 89 GLU A C 1
ATOM 661 O O . GLU A 1 89 ? -1.308 1.751 -40.047 1.00 44.53 89 GLU A O 1
ATOM 666 N N . ALA A 1 90 ? 0.661 1.228 -39.050 1.00 42.97 90 ALA A N 1
ATOM 667 C CA . ALA A 1 90 ? 0.262 0.898 -37.694 1.00 42.97 90 ALA A CA 1
ATOM 668 C C . ALA A 1 90 ? -0.809 1.833 -37.088 1.00 42.97 90 ALA A C 1
ATOM 670 O O . ALA A 1 90 ? -0.939 3.000 -37.478 1.00 42.97 90 ALA A O 1
ATOM 671 N N . PRO A 1 91 ? -1.538 1.400 -36.032 1.00 42.47 91 PRO A N 1
ATOM 672 C CA . PRO A 1 91 ? -2.280 2.343 -35.201 1.00 42.47 91 PRO A CA 1
ATOM 673 C C . PRO A 1 91 ? -1.330 3.474 -34.811 1.00 42.47 91 PRO A C 1
ATOM 675 O O . PRO A 1 91 ? -0.218 3.202 -34.377 1.00 42.47 91 PRO A O 1
ATOM 678 N N . ARG A 1 92 ? -1.746 4.736 -34.971 1.00 42.06 92 ARG A N 1
ATOM 679 C CA . ARG A 1 92 ? -0.971 5.916 -34.555 1.00 42.06 92 ARG A CA 1
ATOM 680 C C . ARG A 1 92 ? -0.671 5.817 -33.056 1.00 42.06 92 ARG A C 1
ATOM 682 O O . ARG A 1 92 ? -1.431 6.313 -32.218 1.00 42.06 92 ARG A O 1
ATOM 689 N N . VAL A 1 93 ? 0.409 5.125 -32.705 1.00 45.59 93 VAL A N 1
ATOM 690 C CA . VAL A 1 93 ? 0.872 4.961 -31.336 1.00 45.59 93 VAL A CA 1
ATOM 691 C C . VAL A 1 93 ? 1.378 6.332 -30.935 1.00 45.59 93 VAL A C 1
ATOM 693 O O . VAL A 1 93 ? 2.285 6.892 -31.541 1.00 45.59 93 VAL A O 1
ATOM 696 N N . ARG A 1 94 ? 0.743 6.919 -29.923 1.00 49.38 94 ARG A N 1
ATOM 697 C CA . ARG A 1 94 ? 1.272 8.084 -29.209 1.00 49.38 94 ARG A CA 1
ATOM 698 C C . ARG A 1 94 ? 2.764 7.842 -28.988 1.00 49.38 94 ARG A C 1
ATOM 700 O O . ARG A 1 94 ? 3.040 6.894 -28.258 1.00 49.38 94 ARG A O 1
ATOM 707 N N . ARG A 1 95 ? 3.671 8.642 -29.580 1.00 56.31 95 ARG A N 1
ATOM 708 C CA . ARG A 1 95 ? 5.129 8.431 -29.449 1.00 56.31 95 ARG A CA 1
ATOM 709 C C . ARG A 1 95 ? 5.473 8.031 -28.020 1.00 56.31 95 ARG A C 1
ATOM 711 O O . ARG A 1 95 ? 5.328 8.826 -27.077 1.00 56.31 95 ARG A O 1
ATOM 718 N N . GLY A 1 96 ? 5.768 6.747 -27.864 1.00 71.88 96 GLY A N 1
ATOM 719 C CA . GLY A 1 96 ? 5.748 6.081 -26.573 1.00 71.88 96 GLY A CA 1
ATOM 720 C C . GLY A 1 96 ? 7.041 6.354 -25.828 1.00 71.88 96 GLY A C 1
ATOM 721 O O . GLY A 1 96 ? 8.078 6.586 -26.442 1.00 71.88 96 GLY A O 1
ATOM 722 N N . LEU A 1 97 ? 7.013 6.266 -24.497 1.00 83.94 97 LEU A N 1
ATOM 723 C CA . LEU A 1 97 ? 8.240 6.280 -23.693 1.00 83.94 97 LEU A CA 1
ATOM 724 C C . LEU A 1 97 ? 9.275 5.268 -24.224 1.00 83.94 97 LEU A C 1
ATOM 726 O O . LEU A 1 97 ? 10.464 5.560 -24.258 1.00 83.94 97 LEU A O 1
ATOM 730 N N . ARG A 1 98 ? 8.792 4.110 -24.689 1.00 86.88 98 ARG A N 1
ATOM 731 C CA . ARG A 1 98 ? 9.591 3.042 -25.297 1.00 86.88 98 ARG A CA 1
ATOM 732 C C . ARG A 1 98 ? 10.325 3.484 -26.567 1.00 86.88 98 ARG A C 1
ATOM 734 O O . ARG A 1 98 ? 11.496 3.174 -26.698 1.00 86.88 98 ARG A O 1
ATOM 741 N N . GLU A 1 99 ? 9.661 4.217 -27.455 1.00 87.06 99 GLU A N 1
ATOM 742 C CA . GLU A 1 99 ? 10.237 4.691 -28.723 1.00 87.06 99 GLU A CA 1
ATOM 743 C C . GLU A 1 99 ? 11.293 5.779 -28.485 1.00 87.06 99 GLU A C 1
ATOM 745 O O . GLU A 1 99 ? 12.364 5.774 -29.083 1.00 87.06 99 GLU A O 1
ATOM 750 N N . ALA A 1 100 ? 11.031 6.688 -27.540 1.00 89.12 100 ALA A N 1
ATOM 751 C CA . ALA A 1 100 ? 12.021 7.684 -27.140 1.00 89.12 100 ALA A CA 1
ATOM 752 C C . ALA A 1 100 ? 13.233 7.042 -26.439 1.00 89.12 100 ALA A C 1
ATOM 754 O O . ALA A 1 100 ? 14.354 7.522 -26.585 1.00 89.12 100 ALA A O 1
ATOM 755 N N . ALA A 1 101 ? 13.020 5.949 -25.699 1.00 91.00 101 ALA A N 1
ATOM 756 C CA . ALA A 1 101 ? 14.099 5.188 -25.080 1.00 91.00 101 ALA A CA 1
ATOM 757 C C . ALA A 1 101 ? 14.942 4.443 -26.126 1.00 91.00 101 ALA A C 1
ATOM 759 O O . ALA A 1 101 ? 16.164 4.529 -26.072 1.00 91.00 101 ALA A O 1
ATOM 760 N N . SER A 1 102 ? 14.320 3.775 -27.104 1.00 90.44 102 SER A N 1
ATOM 761 C CA . 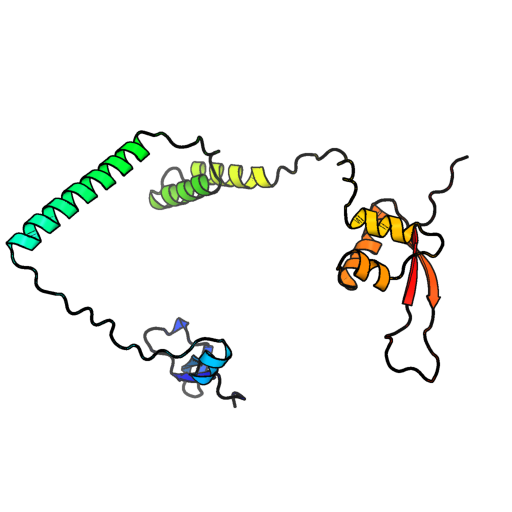SER A 1 102 ? 15.054 3.102 -28.184 1.00 90.44 102 SER A CA 1
ATOM 762 C C . SER A 1 102 ? 15.819 4.092 -29.061 1.00 90.44 102 SER A C 1
ATOM 764 O O . SER A 1 102 ? 16.962 3.828 -29.415 1.00 90.44 102 SER A O 1
ATOM 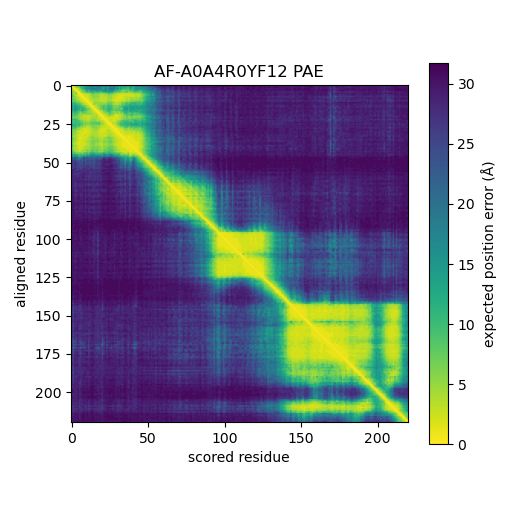766 N N . ALA A 1 103 ? 15.246 5.267 -29.340 1.00 88.31 103 ALA A N 1
ATOM 767 C CA . ALA A 1 103 ? 15.937 6.329 -30.068 1.00 88.31 103 ALA A CA 1
ATOM 768 C C . ALA A 1 103 ? 17.167 6.858 -29.309 1.00 88.31 103 ALA A C 1
ATOM 770 O O . ALA A 1 103 ? 18.182 7.160 -29.926 1.00 88.31 103 ALA A O 1
ATOM 771 N N . ALA A 1 104 ? 17.107 6.943 -27.975 1.00 91.06 104 ALA A N 1
ATOM 772 C CA . ALA A 1 104 ? 18.259 7.342 -27.165 1.00 91.06 104 ALA A CA 1
ATOM 773 C C . ALA A 1 104 ? 19.385 6.297 -27.193 1.00 91.06 104 ALA A C 1
ATOM 775 O O . ALA A 1 104 ? 20.553 6.675 -27.234 1.00 91.06 104 ALA A O 1
ATOM 776 N N . VAL A 1 105 ? 19.042 5.005 -27.211 1.00 94.12 105 VAL A N 1
ATOM 777 C CA . VAL A 1 105 ? 20.023 3.916 -27.354 1.00 94.12 105 VAL A CA 1
ATOM 778 C C . VAL A 1 105 ? 20.671 3.956 -28.738 1.00 94.12 105 VAL A C 1
ATOM 780 O O . VAL A 1 105 ? 21.893 3.998 -28.825 1.00 94.12 105 VAL A O 1
ATOM 783 N N . ALA A 1 106 ? 19.875 4.059 -29.806 1.00 92.00 106 ALA A N 1
ATOM 784 C CA . ALA A 1 106 ? 20.391 4.144 -31.173 1.00 92.00 106 ALA A CA 1
ATOM 785 C C . ALA A 1 106 ? 21.296 5.372 -31.383 1.00 92.00 106 ALA A C 1
ATOM 787 O O . ALA A 1 106 ? 22.348 5.271 -32.005 1.00 92.00 106 ALA A O 1
ATOM 788 N N . ALA A 1 107 ? 20.930 6.527 -30.820 1.00 91.88 107 ALA A N 1
ATOM 789 C CA . ALA A 1 107 ? 21.736 7.745 -30.889 1.00 91.88 107 ALA A CA 1
ATOM 790 C C . ALA A 1 107 ? 23.058 7.637 -30.105 1.00 91.88 107 ALA A C 1
ATOM 792 O O . ALA A 1 107 ? 24.070 8.223 -30.492 1.00 91.88 107 ALA A O 1
ATOM 793 N N . TRP A 1 108 ? 23.071 6.878 -29.005 1.00 93.69 108 TRP A N 1
ATOM 794 C CA . TRP A 1 108 ? 24.295 6.607 -28.255 1.00 93.69 108 TRP A CA 1
ATOM 795 C C . TRP A 1 108 ? 25.242 5.681 -29.026 1.00 93.69 108 TRP A C 1
ATOM 797 O O . TRP A 1 108 ? 26.436 5.967 -29.100 1.00 93.69 108 TRP A O 1
ATOM 807 N N . GLU A 1 109 ? 24.713 4.627 -29.648 1.00 93.94 109 GLU A N 1
ATOM 808 C CA . GLU A 1 109 ? 25.489 3.694 -30.476 1.00 93.94 109 GLU A CA 1
ATOM 809 C C . GLU A 1 109 ? 26.033 4.363 -31.743 1.00 93.94 109 GLU A C 1
ATOM 811 O O . GLU A 1 109 ? 27.199 4.177 -32.088 1.00 93.94 109 GLU A O 1
ATOM 816 N N . ALA A 1 110 ? 25.222 5.199 -32.393 1.00 90.94 110 ALA A N 1
ATOM 817 C CA . ALA A 1 110 ? 25.627 5.977 -33.561 1.00 90.94 110 ALA A CA 1
ATOM 818 C C . ALA A 1 110 ? 26.534 7.174 -33.216 1.00 90.94 110 ALA A C 1
ATOM 820 O O . ALA A 1 110 ? 27.078 7.799 -34.123 1.00 90.94 110 ALA A O 1
ATOM 821 N N . GLN A 1 111 ? 26.689 7.503 -31.925 1.00 86.75 111 GLN A N 1
ATOM 822 C CA . GLN A 1 111 ? 27.440 8.665 -31.426 1.00 86.75 111 GLN A CA 1
ATOM 823 C C . GLN A 1 111 ? 26.999 9.994 -32.067 1.00 86.75 111 GLN A C 1
ATOM 825 O O . GLN A 1 111 ? 27.776 10.943 -32.160 1.00 86.75 111 GLN A O 1
ATOM 830 N N . ASP A 1 112 ? 25.732 10.071 -32.476 1.00 88.62 112 ASP A N 1
ATOM 831 C CA . ASP A 1 112 ? 25.135 11.216 -33.155 1.00 88.62 112 ASP A CA 1
ATOM 832 C C . ASP A 1 112 ? 23.728 11.472 -32.611 1.00 88.62 112 ASP A C 1
ATOM 834 O O . ASP A 1 112 ? 23.010 10.554 -32.221 1.00 88.62 112 ASP A O 1
ATOM 838 N N . SER A 1 113 ? 23.304 12.735 -32.581 1.00 83.06 113 SER A N 1
ATOM 839 C CA . SER A 1 113 ? 21.958 13.171 -32.172 1.00 83.06 113 SER A CA 1
ATOM 840 C C . SER A 1 113 ? 21.497 12.776 -30.749 1.00 83.06 113 SER A C 1
ATOM 842 O O . SER A 1 113 ? 20.321 12.923 -30.401 1.00 83.06 113 SER A O 1
ATOM 844 N N . LEU A 1 114 ? 22.422 12.353 -29.877 1.00 91.88 114 LEU A N 1
ATOM 845 C CA . LEU A 1 114 ? 22.133 11.878 -28.516 1.00 91.88 114 LEU A CA 1
ATOM 846 C C . LEU A 1 114 ? 21.379 12.904 -27.653 1.00 91.88 114 LEU A C 1
ATOM 848 O O . LEU A 1 114 ? 20.453 12.543 -26.926 1.00 91.88 114 LEU A O 1
ATOM 852 N N . GLU A 1 115 ? 21.728 14.188 -27.748 1.00 88.88 115 GLU A N 1
ATOM 853 C CA . GLU A 1 115 ? 21.081 15.254 -26.968 1.00 88.88 115 GLU A CA 1
ATOM 854 C C . GLU A 1 115 ? 19.598 15.424 -27.337 1.00 88.88 115 GLU A C 1
ATOM 856 O O . GLU A 1 115 ? 18.737 15.549 -26.459 1.00 88.88 115 GLU A O 1
ATOM 861 N N . ALA A 1 116 ? 19.273 15.334 -28.629 1.00 87.69 116 ALA A N 1
ATOM 862 C CA . ALA A 1 116 ? 17.899 15.392 -29.116 1.00 87.69 116 ALA A CA 1
ATOM 863 C C . ALA A 1 116 ? 17.086 14.167 -28.661 1.00 87.69 116 ALA A C 1
ATOM 865 O O . ALA A 1 116 ? 15.941 14.307 -28.213 1.00 87.69 116 ALA A O 1
ATOM 866 N N . ALA A 1 117 ? 17.686 12.975 -28.704 1.00 90.38 117 ALA A N 1
ATOM 867 C CA . ALA A 1 117 ? 17.039 11.740 -28.276 1.00 90.38 117 ALA A CA 1
ATOM 868 C C . ALA A 1 117 ? 16.791 11.703 -26.753 1.00 90.38 117 ALA A C 1
ATOM 870 O O . ALA A 1 117 ? 15.684 11.386 -26.302 1.00 90.38 117 ALA A O 1
ATOM 871 N N . LEU A 1 118 ? 17.769 12.127 -25.945 1.00 91.62 118 LEU A N 1
ATOM 872 C CA . LEU A 1 118 ? 17.613 12.270 -24.493 1.00 91.62 118 LEU A CA 1
ATOM 873 C C . LEU A 1 118 ? 16.577 13.343 -24.127 1.00 91.62 118 LEU A C 1
ATOM 875 O O . LEU A 1 118 ? 15.798 13.157 -23.186 1.00 91.62 118 LEU A O 1
ATOM 879 N N . GLY A 1 119 ? 16.511 14.439 -24.888 1.00 89.62 119 GLY A N 1
ATOM 880 C CA . GLY A 1 119 ? 15.475 15.462 -24.748 1.00 89.62 119 GLY A CA 1
ATOM 881 C C . GLY A 1 119 ? 14.066 14.902 -24.966 1.00 89.62 119 GLY A C 1
ATOM 882 O O . GLY A 1 119 ? 13.167 15.134 -24.150 1.00 89.62 119 GLY A O 1
ATOM 883 N N . ALA A 1 120 ? 13.878 14.096 -26.014 1.00 86.88 120 ALA A N 1
ATOM 884 C CA . ALA A 1 120 ? 12.609 13.428 -26.300 1.00 86.88 120 ALA A CA 1
ATOM 885 C C . ALA A 1 120 ? 12.219 12.414 -25.207 1.00 86.88 120 ALA A C 1
ATOM 887 O O . ALA A 1 120 ? 11.053 12.367 -24.794 1.00 86.88 120 ALA A O 1
ATOM 888 N N . LEU A 1 121 ? 13.188 11.656 -24.683 1.00 89.25 121 LEU A N 1
ATOM 889 C CA . LEU A 1 121 ? 12.988 10.711 -23.581 1.00 89.25 121 LEU A CA 1
ATOM 890 C C . LEU A 1 121 ? 12.575 11.427 -22.289 1.00 89.25 121 LEU A C 1
ATOM 892 O O . LEU A 1 121 ? 11.593 11.048 -21.644 1.00 89.25 121 LEU A O 1
ATOM 896 N N . LYS A 1 122 ? 13.262 12.517 -21.937 1.00 87.44 122 LYS A N 1
ATOM 897 C CA . LYS A 1 122 ? 12.924 13.341 -20.771 1.00 87.44 122 LYS A CA 1
ATOM 898 C C . LYS A 1 122 ? 11.536 13.965 -20.902 1.00 87.44 122 LYS A C 1
ATOM 900 O 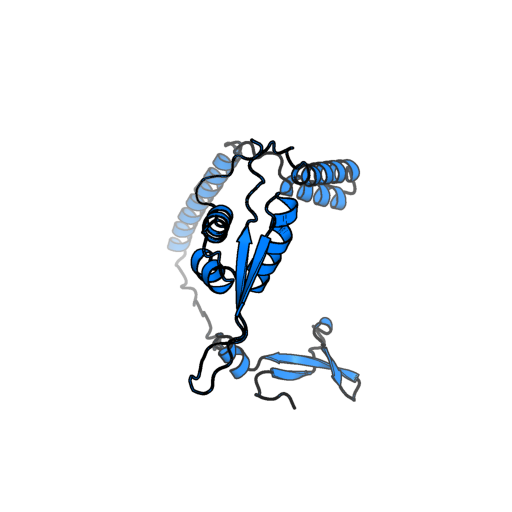O . LYS A 1 122 ? 10.771 13.962 -19.938 1.00 87.44 122 LYS A O 1
ATOM 905 N N . ALA A 1 123 ? 11.174 14.445 -22.091 1.00 85.12 123 ALA A N 1
ATOM 906 C CA . ALA A 1 123 ? 9.832 14.951 -22.362 1.00 85.12 123 ALA A CA 1
ATOM 907 C C . ALA A 1 123 ? 8.769 13.850 -22.213 1.00 85.12 123 ALA A C 1
ATOM 909 O O . ALA A 1 123 ? 7.689 14.106 -21.679 1.00 85.12 123 ALA A O 1
ATOM 910 N N . ALA A 1 124 ? 9.068 12.618 -22.634 1.00 84.25 124 ALA A N 1
ATOM 911 C CA . ALA A 1 124 ? 8.175 11.478 -22.452 1.00 84.25 124 ALA A CA 1
ATOM 912 C C . ALA A 1 124 ? 7.974 11.112 -20.972 1.00 84.25 124 ALA A C 1
ATOM 914 O O . ALA A 1 124 ? 6.835 10.900 -20.555 1.00 84.25 124 ALA A O 1
ATOM 915 N N . LEU A 1 125 ? 9.041 11.127 -20.170 1.00 84.00 125 LEU A N 1
ATOM 916 C CA . LEU A 1 125 ? 8.995 10.887 -18.721 1.00 84.00 125 LEU A CA 1
ATOM 917 C C . LEU A 1 125 ? 8.309 12.026 -17.944 1.00 84.00 125 LEU A C 1
ATOM 919 O O . LEU A 1 125 ? 7.612 11.786 -16.956 1.00 84.00 125 LEU A O 1
ATOM 923 N N . GLY A 1 126 ? 8.454 13.272 -18.403 1.00 74.88 126 GLY A N 1
ATOM 924 C CA . GLY A 1 126 ? 7.810 14.441 -17.799 1.00 74.88 126 GLY A CA 1
ATOM 925 C C . GLY A 1 126 ? 6.284 14.442 -17.940 1.00 74.88 126 GLY A C 1
ATOM 926 O O . GLY A 1 126 ? 5.585 14.910 -17.042 1.00 74.88 126 GLY A O 1
ATOM 927 N N . ARG A 1 127 ? 5.741 13.850 -19.017 1.00 60.94 127 ARG A N 1
ATOM 928 C CA . ARG A 1 127 ? 4.284 13.763 -19.250 1.00 60.94 127 ARG A CA 1
ATOM 929 C C . ARG A 1 127 ? 3.556 12.896 -18.221 1.00 60.94 127 ARG A C 1
ATOM 931 O O . ARG A 1 127 ? 2.404 13.177 -17.911 1.00 60.94 127 ARG A O 1
ATOM 938 N N . THR A 1 128 ? 4.221 11.899 -17.639 1.00 52.28 128 THR A N 1
ATOM 939 C CA . THR A 1 128 ? 3.670 11.095 -16.532 1.00 52.28 128 THR A CA 1
ATOM 940 C C . THR A 1 128 ? 3.586 11.861 -15.210 1.00 52.28 128 THR A C 1
ATOM 942 O O . THR A 1 128 ? 2.779 11.505 -14.354 1.00 52.28 128 THR A O 1
ATOM 945 N N . HIS A 1 129 ? 4.370 12.934 -15.050 1.00 49.03 129 HIS A N 1
ATOM 946 C CA . HIS A 1 129 ? 4.379 13.775 -13.850 1.00 49.03 129 HIS A CA 1
ATOM 947 C C . HIS A 1 129 ? 3.542 15.052 -13.967 1.00 49.03 129 HIS A C 1
ATOM 949 O O . HIS A 1 129 ? 3.355 15.740 -12.959 1.00 49.03 129 HIS A O 1
ATOM 955 N N . ALA A 1 130 ? 2.975 15.337 -15.144 1.00 51.62 130 ALA A N 1
ATOM 956 C CA . ALA A 1 130 ? 1.883 16.289 -15.284 1.00 51.62 130 ALA A CA 1
ATOM 957 C C . ALA A 1 130 ? 0.635 15.681 -14.632 1.00 51.62 130 ALA A C 1
ATOM 959 O O . ALA A 1 130 ? -0.257 15.132 -15.279 1.00 51.62 130 ALA A O 1
ATOM 960 N N . ARG A 1 131 ? 0.610 15.726 -13.300 1.00 46.59 131 ARG A N 1
ATOM 961 C CA . ARG A 1 131 ? -0.580 15.506 -12.496 1.00 46.59 131 ARG A CA 1
ATOM 962 C C . ARG A 1 131 ? -1.597 16.501 -13.026 1.00 46.59 131 ARG A C 1
ATOM 964 O O . ARG A 1 131 ? -1.464 17.689 -12.772 1.00 46.59 131 ARG A O 1
ATOM 971 N N . ALA A 1 132 ? -2.557 16.016 -13.809 1.00 45.12 132 ALA A N 1
ATOM 972 C CA . ALA A 1 132 ? -3.732 16.797 -14.141 1.00 45.12 132 ALA A CA 1
ATOM 973 C C . ALA A 1 132 ? -4.211 17.425 -12.831 1.00 45.12 132 ALA A C 1
ATOM 975 O O . ALA A 1 132 ? -4.384 16.695 -11.844 1.00 45.12 132 ALA A O 1
ATOM 976 N N . ASP A 1 133 ? -4.345 18.749 -12.807 1.00 42.81 133 ASP A N 1
ATOM 977 C CA . ASP A 1 133 ? -5.003 19.463 -11.726 1.00 42.81 133 ASP A CA 1
ATOM 978 C C . ASP A 1 133 ? -6.433 18.934 -11.650 1.00 42.81 133 ASP A C 1
ATOM 980 O O . ASP A 1 133 ? -7.362 19.367 -12.329 1.00 42.81 133 ASP A O 1
ATOM 984 N N . GLY A 1 134 ? -6.571 17.860 -10.882 1.00 42.03 134 GLY A N 1
ATOM 985 C CA . GLY A 1 134 ? -7.816 17.180 -10.650 1.00 42.03 134 GLY A CA 1
ATOM 986 C C . GLY A 1 134 ? -8.627 18.069 -9.739 1.00 42.03 134 GLY A C 1
ATOM 987 O O . GLY A 1 134 ? -8.494 17.972 -8.518 1.00 42.03 134 GLY A O 1
ATOM 988 N N . GLY A 1 135 ? -9.487 18.893 -10.340 1.00 50.44 135 GLY A N 1
ATOM 989 C CA . G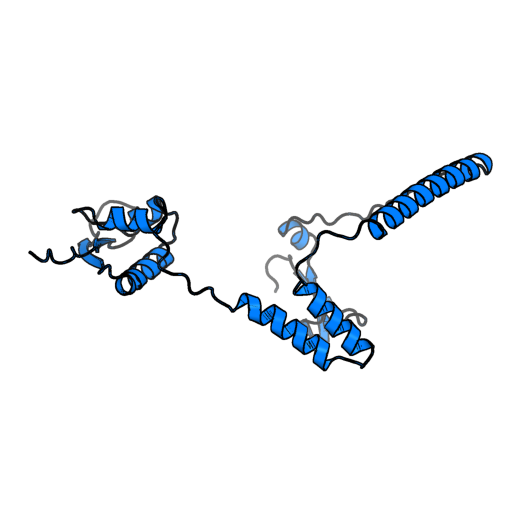LY A 1 135 ? -10.622 19.493 -9.649 1.00 50.44 135 GLY A CA 1
ATOM 990 C C . GLY A 1 135 ? -11.347 18.439 -8.798 1.00 50.44 135 GLY A C 1
ATOM 991 O O . GLY A 1 135 ? -11.234 17.237 -9.076 1.00 50.44 135 GLY A O 1
ATOM 992 N N . PRO A 1 136 ? -12.043 18.848 -7.722 1.00 41.78 136 PRO A N 1
ATOM 993 C CA . PRO A 1 136 ? -12.510 17.944 -6.677 1.00 41.78 136 PRO A CA 1
ATOM 994 C C . PRO A 1 136 ? -13.307 16.788 -7.285 1.00 41.78 136 PRO A C 1
ATOM 996 O O . PRO A 1 136 ? -14.445 16.946 -7.723 1.00 41.78 136 PRO A O 1
ATOM 999 N N . ARG A 1 137 ? -12.686 15.602 -7.337 1.00 52.88 137 ARG A N 1
ATOM 1000 C CA . ARG A 1 137 ? -13.350 14.382 -7.791 1.00 52.88 137 ARG A CA 1
ATOM 1001 C C . ARG A 1 137 ? -14.507 14.123 -6.840 1.00 52.88 137 ARG A C 1
ATOM 1003 O O . ARG A 1 137 ? -14.289 13.700 -5.706 1.00 52.88 137 ARG A O 1
ATOM 1010 N N . ARG A 1 138 ? -15.726 14.371 -7.320 1.00 53.09 138 ARG A N 1
ATOM 1011 C CA . ARG A 1 138 ? -16.975 13.953 -6.682 1.00 53.09 138 ARG A CA 1
ATOM 1012 C C . ARG A 1 138 ? -16.820 12.482 -6.294 1.00 53.09 138 ARG A C 1
ATOM 1014 O O . ARG A 1 138 ? -16.564 11.638 -7.156 1.00 53.09 138 ARG A O 1
ATOM 1021 N N . ALA A 1 139 ? -16.845 12.208 -4.990 1.00 45.03 139 ALA A N 1
ATOM 1022 C CA . ALA A 1 139 ? -16.620 10.870 -4.463 1.00 45.03 139 ALA A CA 1
ATOM 1023 C C . ALA A 1 139 ? -17.641 9.924 -5.103 1.00 45.03 139 ALA A C 1
ATOM 1025 O O . ALA A 1 139 ? -18.845 10.158 -5.015 1.00 45.03 139 ALA A O 1
ATOM 1026 N N . ARG A 1 140 ? -17.162 8.897 -5.813 1.00 51.47 140 ARG A N 1
ATOM 1027 C CA . ARG A 1 140 ? -18.044 7.847 -6.325 1.00 51.47 140 ARG A CA 1
ATOM 1028 C C . ARG A 1 140 ? -18.691 7.162 -5.122 1.00 51.47 140 ARG A C 1
ATOM 1030 O O . ARG A 1 140 ? -17.972 6.747 -4.212 1.00 51.47 140 ARG A O 1
ATOM 1037 N N . ALA A 1 141 ? -20.016 7.063 -5.131 1.00 44.09 141 ALA A N 1
ATOM 1038 C CA . ALA A 1 141 ? -20.740 6.260 -4.160 1.00 44.09 141 ALA A CA 1
ATOM 1039 C C . ALA A 1 141 ? -20.206 4.815 -4.215 1.00 44.09 141 ALA A C 1
ATOM 1041 O O . ALA A 1 141 ? -20.029 4.270 -5.307 1.00 44.09 141 ALA A O 1
ATOM 1042 N N . GLY A 1 142 ? -19.876 4.231 -3.062 1.00 59.22 142 GLY A N 1
ATOM 1043 C CA . GLY A 1 142 ? -19.358 2.860 -2.944 1.00 59.22 142 GLY A CA 1
ATOM 1044 C C . GLY A 1 142 ? -17.839 2.729 -2.774 1.00 59.22 142 GLY A C 1
ATOM 1045 O O . GLY A 1 142 ? -17.299 1.626 -2.865 1.00 59.22 142 GLY A O 1
ATOM 1046 N N . THR A 1 143 ? -17.106 3.817 -2.509 1.00 76.19 143 THR A N 1
ATOM 1047 C CA . THR A 1 143 ? -15.691 3.676 -2.116 1.00 76.19 143 THR A CA 1
ATOM 1048 C C . THR A 1 143 ? -15.568 3.095 -0.705 1.00 76.19 143 THR A C 1
ATOM 1050 O O . THR A 1 143 ? -16.328 3.455 0.191 1.00 76.19 143 THR A O 1
ATOM 1053 N N . LYS A 1 144 ? -14.546 2.262 -0.457 1.00 82.44 144 LYS A N 1
ATOM 1054 C CA . LYS A 1 144 ? -14.226 1.761 0.898 1.00 82.44 144 LYS A CA 1
ATOM 1055 C C . LYS A 1 144 ? -14.130 2.900 1.928 1.00 82.44 144 LYS A C 1
ATOM 1057 O O . LYS A 1 144 ? -14.519 2.723 3.072 1.00 82.44 144 LYS A O 1
ATOM 1062 N N . GLN A 1 145 ? -13.688 4.092 1.505 1.00 84.25 145 GLN A N 1
ATOM 1063 C CA . GLN A 1 145 ? -13.666 5.308 2.327 1.00 84.25 145 GLN A CA 1
ATOM 1064 C C . GLN A 1 145 ? -15.066 5.727 2.811 1.00 84.25 145 GLN A C 1
ATOM 1066 O O . GLN A 1 145 ? -15.215 6.087 3.976 1.00 84.25 145 GLN A O 1
ATOM 1071 N N . GLU A 1 146 ? -16.077 5.693 1.946 1.00 84.88 146 GLU A N 1
ATOM 1072 C CA . GLU A 1 146 ? -17.457 6.012 2.316 1.00 84.88 146 GLU A CA 1
ATOM 1073 C C . GLU A 1 146 ? -18.031 4.969 3.277 1.00 84.88 146 GLU A C 1
ATOM 1075 O O . GLU A 1 146 ? -18.651 5.346 4.265 1.00 84.88 146 GLU A O 1
ATOM 1080 N N . ALA A 1 147 ? -17.735 3.681 3.072 1.00 87.44 147 ALA A N 1
ATOM 1081 C CA . ALA A 1 147 ? -18.128 2.621 4.003 1.00 87.44 147 ALA A CA 1
ATOM 1082 C C . ALA A 1 147 ? -17.569 2.861 5.420 1.00 87.44 147 ALA A C 1
ATOM 1084 O O . ALA A 1 147 ? -18.308 2.765 6.401 1.00 87.44 147 ALA A O 1
ATOM 1085 N N . VAL A 1 148 ? -16.294 3.260 5.539 1.00 89.62 148 VAL A N 1
ATOM 1086 C CA . VAL A 1 148 ? -15.701 3.613 6.843 1.00 89.62 148 VAL A CA 1
ATOM 1087 C C . VAL A 1 148 ? -16.3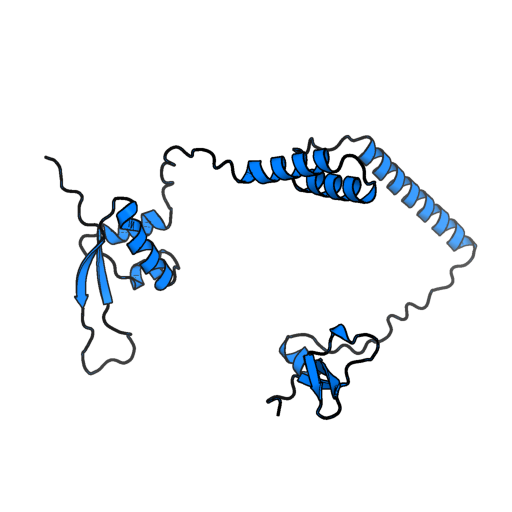39 4.867 7.439 1.00 89.62 148 VAL A C 1
ATOM 1089 O O . VAL A 1 148 ? -16.612 4.900 8.635 1.00 89.62 148 VAL A O 1
ATOM 1092 N N . LEU A 1 149 ? -16.602 5.899 6.634 1.00 88.25 149 LEU A N 1
ATOM 1093 C CA . LEU A 1 149 ? -17.252 7.117 7.126 1.00 88.25 149 LEU A CA 1
ATOM 1094 C C . LEU A 1 149 ? -18.686 6.851 7.589 1.00 88.25 149 LEU A C 1
ATOM 1096 O O . LEU A 1 149 ? -19.086 7.379 8.620 1.00 88.25 149 LEU A O 1
ATOM 1100 N N . THR A 1 150 ? -19.436 6.006 6.884 1.00 90.25 150 THR A N 1
ATOM 1101 C CA . THR A 1 150 ? -20.774 5.563 7.292 1.00 90.25 150 THR A CA 1
ATOM 1102 C C . THR A 1 150 ? -20.726 4.825 8.626 1.00 90.25 150 THR A C 1
ATOM 1104 O O . THR A 1 150 ? -21.560 5.098 9.481 1.00 90.25 150 THR A O 1
ATOM 1107 N N . LEU A 1 151 ? -19.737 3.948 8.844 1.00 90.06 151 LEU A N 1
ATOM 1108 C CA . LEU A 1 151 ? -19.528 3.273 10.131 1.00 90.06 151 LEU A CA 1
ATOM 1109 C C . LEU A 1 151 ? -19.207 4.265 11.257 1.00 90.06 151 LEU A C 1
ATOM 1111 O O . LEU A 1 151 ? -19.827 4.210 12.312 1.00 90.06 151 LEU A O 1
ATOM 1115 N N . LEU A 1 152 ? -18.291 5.207 11.024 1.00 89.56 152 LEU A N 1
ATOM 1116 C CA . LEU A 1 152 ? -17.880 6.186 12.037 1.00 89.56 152 LEU A CA 1
ATOM 1117 C C . LEU A 1 152 ? -18.932 7.271 12.327 1.00 89.56 152 LEU A C 1
ATOM 1119 O O . LEU A 1 152 ? -18.836 7.936 13.358 1.00 89.56 152 LEU A O 1
ATOM 1123 N N . ARG A 1 153 ? -19.892 7.494 11.419 1.00 87.25 153 ARG A N 1
ATOM 1124 C CA . ARG A 1 153 ? -21.024 8.421 11.604 1.00 87.25 153 ARG A CA 1
ATOM 1125 C C . ARG A 1 153 ? -22.165 7.818 12.427 1.00 87.25 153 ARG A C 1
ATOM 1127 O O . ARG A 1 153 ? -23.059 8.558 12.824 1.00 87.25 153 ARG A O 1
ATOM 1134 N N . ARG A 1 154 ? -22.165 6.502 12.674 1.00 86.19 154 ARG A N 1
ATOM 1135 C CA . ARG A 1 154 ? -23.152 5.861 13.557 1.00 86.19 154 ARG A CA 1
ATOM 1136 C C . ARG A 1 154 ? -23.001 6.414 14.975 1.00 86.19 154 ARG A C 1
ATOM 1138 O O . ARG A 1 154 ? -21.882 6.666 15.415 1.00 86.19 154 ARG A O 1
ATOM 1145 N N . GLY A 1 155 ? -24.112 6.564 15.699 1.00 76.88 155 GLY A N 1
ATOM 1146 C CA . GLY A 1 155 ? -24.105 7.066 17.083 1.00 76.88 155 GLY A CA 1
ATOM 1147 C C . GLY A 1 155 ? -23.286 6.199 18.047 1.00 76.88 155 GLY A C 1
ATOM 1148 O O . GLY A 1 155 ? -22.700 6.713 18.992 1.00 76.88 155 GLY A O 1
ATOM 1149 N N . GLU A 1 156 ? -23.178 4.905 17.747 1.00 81.75 156 GLU A N 1
ATOM 1150 C CA . GLU A 1 156 ? -22.370 3.925 18.484 1.00 81.75 156 GLU A CA 1
ATOM 1151 C C . GLU A 1 156 ? -20.866 4.016 18.167 1.00 81.75 156 GLU A C 1
ATOM 1153 O O . GLU A 1 156 ? -20.046 3.446 18.881 1.00 81.75 156 GLU A O 1
ATOM 1158 N N . GLY A 1 157 ? -20.481 4.727 17.100 1.00 87.88 157 GLY A N 1
ATOM 1159 C CA . GLY A 1 157 ? -19.128 4.707 16.553 1.00 87.88 157 GLY A CA 1
ATOM 1160 C C . GLY A 1 157 ? -18.769 3.379 15.875 1.00 87.88 157 GLY A C 1
ATOM 1161 O O . GLY A 1 157 ? -19.623 2.554 15.554 1.00 87.88 157 GLY A O 1
ATOM 1162 N N . ALA A 1 158 ? -17.476 3.180 15.622 1.00 89.44 158 ALA A N 1
ATOM 1163 C CA . ALA A 1 158 ? -16.939 1.957 15.044 1.00 89.44 158 ALA A CA 1
ATOM 1164 C C . ALA A 1 158 ? -15.608 1.561 15.689 1.00 89.44 158 ALA A C 1
ATOM 1166 O O . ALA A 1 158 ? -14.739 2.392 15.971 1.00 89.44 158 ALA A O 1
ATOM 1167 N N . THR A 1 159 ? -15.423 0.261 15.884 1.00 91.06 159 THR A N 1
ATOM 1168 C CA . THR A 1 159 ? -14.144 -0.323 16.294 1.00 91.06 159 THR A CA 1
ATOM 1169 C C . THR A 1 159 ? -13.251 -0.572 15.082 1.00 91.06 159 THR A C 1
ATOM 1171 O O . THR A 1 159 ? -13.716 -0.713 13.949 1.00 91.06 159 THR A O 1
ATOM 1174 N N . ILE A 1 160 ? -11.942 -0.696 15.315 1.00 87.06 160 ILE A N 1
ATOM 1175 C CA . ILE A 1 160 ? -11.002 -1.083 14.252 1.00 87.06 160 ILE A CA 1
ATOM 1176 C C . ILE A 1 160 ? -11.411 -2.426 13.627 1.00 87.06 160 ILE A C 1
ATOM 1178 O O . ILE A 1 160 ? -11.339 -2.553 12.412 1.00 87.06 160 ILE A O 1
ATOM 1182 N N . ALA A 1 161 ? -11.880 -3.395 14.422 1.00 88.31 161 ALA A N 1
ATOM 1183 C CA . ALA A 1 161 ? -12.292 -4.708 13.925 1.00 88.31 161 ALA A CA 1
ATOM 1184 C C . ALA A 1 161 ? -13.470 -4.617 12.938 1.00 88.31 161 ALA A C 1
ATOM 1186 O O . ALA A 1 161 ? -13.392 -5.179 11.851 1.00 88.31 161 ALA A O 1
ATOM 1187 N N . GLN A 1 162 ? -14.498 -3.825 13.260 1.00 89.62 162 GLN A N 1
ATOM 1188 C CA . GLN A 1 162 ? -15.643 -3.591 12.366 1.00 89.62 162 GLN A CA 1
ATOM 1189 C C . GLN A 1 162 ? -15.223 -2.912 11.055 1.00 89.62 162 GLN A C 1
ATOM 1191 O O . GLN A 1 162 ? -15.734 -3.228 9.983 1.00 89.62 162 GLN A O 1
ATOM 1196 N N . VAL A 1 163 ? -14.260 -1.988 11.118 1.00 90.56 163 VAL A N 1
ATOM 1197 C CA . VAL A 1 163 ? -13.714 -1.350 9.913 1.00 90.56 163 VAL A CA 1
ATOM 1198 C C . VAL A 1 163 ? -12.900 -2.341 9.078 1.00 90.56 163 VAL A C 1
ATOM 1200 O O . VAL A 1 163 ? -12.988 -2.309 7.851 1.00 90.56 163 VAL A O 1
ATOM 1203 N N . MET A 1 164 ? -12.132 -3.234 9.709 1.00 92.31 164 MET A N 1
ATOM 1204 C CA . MET A 1 164 ? -11.403 -4.295 9.008 1.00 92.31 164 MET A CA 1
ATOM 1205 C C . MET A 1 164 ? -12.368 -5.243 8.286 1.00 92.31 164 MET A C 1
ATOM 1207 O O . MET A 1 164 ? -12.157 -5.519 7.111 1.00 92.31 164 MET A O 1
ATOM 1211 N N . GLU A 1 165 ? -13.447 -5.668 8.944 1.00 88.88 165 GLU A N 1
ATOM 1212 C CA . GLU A 1 165 ? -14.475 -6.544 8.366 1.00 88.88 165 GLU A CA 1
ATOM 1213 C C . GLU A 1 165 ? -15.165 -5.903 7.153 1.00 88.88 165 GLU A C 1
ATOM 1215 O O . GLU A 1 165 ? -15.269 -6.517 6.095 1.00 88.88 165 GLU A O 1
ATOM 1220 N N . ALA A 1 166 ? -15.545 -4.628 7.253 1.00 88.19 166 ALA A N 1
ATOM 1221 C CA . ALA A 1 166 ? -16.235 -3.929 6.171 1.00 88.19 166 ALA A CA 1
ATOM 1222 C C . ALA A 1 166 ? -15.341 -3.575 4.964 1.00 88.19 166 ALA A C 1
ATOM 1224 O O . ALA A 1 166 ? -15.849 -3.293 3.880 1.00 88.19 166 ALA A O 1
ATOM 1225 N N . THR A 1 167 ? -14.014 -3.528 5.134 1.00 91.62 167 THR A N 1
ATOM 1226 C CA . THR A 1 167 ? -13.086 -3.039 4.089 1.00 91.62 167 THR A CA 1
ATOM 1227 C C . THR A 1 167 ? -12.076 -4.072 3.596 1.00 91.62 167 THR A C 1
ATOM 1229 O O . THR A 1 167 ? -11.503 -3.896 2.509 1.00 91.62 167 THR A O 1
ATOM 1232 N N . GLY A 1 168 ? -11.826 -5.119 4.382 1.00 90.31 168 GLY A N 1
ATOM 1233 C CA . GLY A 1 168 ? -10.715 -6.052 4.207 1.00 90.31 168 GLY A CA 1
ATOM 1234 C C . GLY A 1 168 ? -9.340 -5.440 4.501 1.00 90.31 168 GLY A C 1
ATOM 1235 O O . GLY A 1 168 ? -8.329 -5.967 4.046 1.00 90.31 168 GLY A O 1
ATOM 1236 N N . TRP A 1 169 ? -9.267 -4.292 5.184 1.00 94.50 169 TRP A N 1
ATOM 1237 C CA . TRP A 1 169 ? -7.989 -3.660 5.523 1.00 94.50 169 TRP A CA 1
ATOM 1238 C C . TRP A 1 169 ? -7.330 -4.292 6.747 1.00 94.50 169 TRP A C 1
ATOM 1240 O O . TRP A 1 169 ? -7.998 -4.732 7.678 1.00 94.50 169 TRP A O 1
ATOM 1250 N N . ALA A 1 170 ? -5.997 -4.271 6.780 1.00 92.12 170 ALA A N 1
ATOM 1251 C CA . ALA A 1 170 ? -5.236 -4.625 7.971 1.00 92.12 170 ALA A CA 1
ATOM 1252 C C . ALA A 1 170 ? -5.317 -3.512 9.035 1.00 92.12 170 ALA A C 1
ATOM 1254 O O . ALA A 1 170 ? -5.504 -2.333 8.722 1.00 92.12 170 ALA A O 1
ATOM 1255 N N . GLN A 1 171 ? -5.099 -3.859 10.310 1.00 90.12 171 GLN A N 1
ATOM 1256 C CA . GLN A 1 171 ? -5.179 -2.914 11.436 1.00 90.12 171 GLN A CA 1
ATOM 1257 C C . GLN A 1 171 ? -4.294 -1.666 11.251 1.00 90.12 171 GLN A C 1
ATOM 1259 O O . GLN A 1 171 ? -4.714 -0.555 11.583 1.00 90.12 171 GLN A O 1
ATOM 1264 N N . HIS A 1 172 ? -3.071 -1.826 10.740 1.00 90.88 172 HIS A N 1
ATOM 1265 C CA . HIS A 1 172 ? -2.149 -0.704 10.537 1.00 90.88 172 HIS A CA 1
ATOM 1266 C C . HIS A 1 172 ? -2.630 0.240 9.421 1.00 90.88 172 HIS A C 1
ATOM 1268 O O . HIS A 1 172 ? -2.465 1.455 9.529 1.00 90.88 172 HIS A O 1
ATOM 1274 N N . THR A 1 173 ? -3.304 -0.292 8.399 1.00 93.19 173 THR A N 1
ATOM 1275 C CA . THR A 1 173 ? -3.920 0.488 7.320 1.00 93.19 173 THR A CA 1
ATOM 1276 C C . THR A 1 173 ? -5.089 1.315 7.847 1.00 93.19 173 THR A C 1
ATOM 1278 O O . THR A 1 173 ? -5.179 2.505 7.551 1.00 93.19 173 THR A O 1
ATOM 1281 N N . VAL A 1 174 ? -5.943 0.724 8.692 1.00 91.81 174 VAL A N 1
ATOM 1282 C CA . VAL A 1 174 ? -7.066 1.433 9.331 1.00 91.81 174 VAL A CA 1
ATOM 1283 C C . VAL A 1 174 ? -6.562 2.585 10.206 1.00 91.81 174 VAL A C 1
ATOM 1285 O O . VAL A 1 174 ? -7.079 3.698 10.120 1.00 91.81 174 VAL A O 1
ATOM 1288 N N . ARG A 1 175 ? -5.503 2.360 10.998 1.00 89.62 175 ARG A N 1
ATOM 1289 C CA . ARG A 1 175 ? -4.892 3.419 11.821 1.00 89.62 175 ARG A CA 1
ATOM 1290 C C . ARG A 1 175 ? -4.312 4.552 10.974 1.00 89.62 175 ARG A C 1
ATOM 1292 O O . ARG A 1 175 ? -4.549 5.718 11.283 1.00 89.62 175 ARG A O 1
ATOM 1299 N N . GLY A 1 176 ? -3.602 4.223 9.893 1.00 90.56 176 GLY A N 1
ATOM 1300 C CA . GLY A 1 176 ? -3.091 5.219 8.947 1.00 90.56 176 GLY A CA 1
ATOM 1301 C C . GLY A 1 176 ? -4.213 6.015 8.275 1.00 90.56 176 GLY A C 1
ATOM 1302 O O . GLY A 1 176 ? -4.122 7.234 8.131 1.00 90.56 176 GLY A O 1
ATOM 1303 N N . PHE A 1 177 ? -5.317 5.347 7.938 1.00 90.75 177 PHE A N 1
ATOM 1304 C CA . PHE A 1 177 ? -6.499 5.991 7.380 1.00 90.75 177 PHE A CA 1
ATOM 1305 C C . PHE A 1 177 ? -7.149 6.964 8.376 1.00 90.75 177 PHE A C 1
ATOM 1307 O O . PHE A 1 177 ? -7.418 8.105 8.003 1.00 90.75 177 PHE A O 1
ATOM 1314 N N . PHE A 1 178 ? -7.319 6.578 9.647 1.00 88.81 178 PHE A N 1
ATOM 1315 C CA . PHE A 1 178 ? -7.844 7.471 10.693 1.00 88.81 178 PHE A CA 1
ATOM 1316 C C . PHE A 1 178 ? -6.962 8.707 10.904 1.00 88.81 178 PHE A C 1
ATOM 1318 O O . PHE A 1 178 ? -7.484 9.815 11.016 1.00 88.81 178 PHE A O 1
ATOM 1325 N N . ALA A 1 179 ? -5.633 8.557 10.866 1.00 86.12 179 ALA A N 1
ATOM 1326 C CA . ALA A 1 179 ? -4.715 9.697 10.922 1.00 86.12 179 ALA A CA 1
ATOM 1327 C C . ALA A 1 179 ? -4.882 10.645 9.714 1.00 86.12 179 ALA A C 1
ATOM 1329 O O . ALA A 1 179 ? -4.771 11.865 9.846 1.00 86.12 179 ALA A O 1
ATOM 1330 N N . GLY A 1 180 ? -5.199 10.096 8.536 1.00 85.00 180 GLY A N 1
ATOM 1331 C CA . GLY A 1 180 ? -5.462 10.858 7.315 1.00 85.00 180 GLY A CA 1
ATOM 1332 C C . GLY A 1 180 ? -6.831 11.551 7.264 1.00 85.00 180 GLY A C 1
ATOM 1333 O O . GLY A 1 180 ? -6.987 12.512 6.508 1.00 85.00 180 GLY A O 1
ATOM 1334 N N . LEU A 1 181 ? -7.811 11.114 8.064 1.00 85.06 181 LEU A N 1
ATOM 1335 C CA . LEU A 1 181 ? -9.166 11.684 8.079 1.00 85.06 181 LEU A CA 1
ATOM 1336 C C . LEU A 1 181 ? -9.195 13.134 8.585 1.00 85.06 181 LEU A C 1
ATOM 1338 O O . LEU A 1 181 ? -9.932 13.951 8.030 1.00 85.06 181 LEU A O 1
ATOM 1342 N N . LYS A 1 182 ? -8.312 13.496 9.527 1.00 77.44 182 LYS A N 1
ATOM 1343 C CA . LYS A 1 182 ? -8.197 14.873 10.041 1.00 77.44 182 LYS A CA 1
ATOM 1344 C C . LYS A 1 182 ? -7.866 15.881 8.935 1.00 77.44 182 LYS A C 1
ATOM 1346 O O . LYS A 1 182 ? -8.461 16.951 8.881 1.00 77.44 182 LYS A O 1
ATOM 1351 N N . LYS A 1 183 ? -6.972 15.521 8.003 1.00 74.69 183 LYS A N 1
ATOM 1352 C CA . LYS A 1 183 ? -6.624 16.367 6.841 1.00 74.69 183 LYS A CA 1
ATOM 1353 C C . LYS A 1 183 ? -7.781 16.521 5.850 1.00 74.69 183 LYS A C 1
ATOM 1355 O O . LYS A 1 183 ? -7.809 17.484 5.096 1.00 74.69 183 LYS A O 1
ATOM 1360 N N . LYS A 1 184 ? -8.722 15.574 5.842 1.00 74.19 184 LYS A N 1
ATOM 1361 C CA . LYS A 1 184 ? -9.912 15.572 4.980 1.00 74.19 184 LYS A CA 1
ATOM 1362 C C . LYS A 1 184 ? -11.131 16.240 5.639 1.00 74.19 184 LYS A C 1
ATOM 1364 O O . LYS A 1 184 ? -12.226 16.132 5.102 1.00 74.19 184 LYS A O 1
ATOM 1369 N N . GLY A 1 185 ? -10.959 16.904 6.787 1.00 77.62 185 GLY A N 1
ATOM 1370 C CA . GLY A 1 185 ? -12.045 17.587 7.501 1.00 77.62 185 GLY A CA 1
ATOM 1371 C C . GLY A 1 185 ? -12.926 16.665 8.350 1.00 77.62 185 GLY A C 1
ATOM 1372 O O . GLY A 1 185 ? -14.021 17.054 8.744 1.00 77.62 185 GLY A O 1
ATOM 1373 N N . HIS A 1 186 ? -12.477 15.440 8.633 1.00 79.56 186 HIS A N 1
ATOM 1374 C CA . HIS A 1 186 ? -13.183 14.498 9.500 1.00 79.56 186 HIS A CA 1
ATOM 1375 C C . HIS A 1 186 ? -12.367 14.263 10.774 1.00 79.56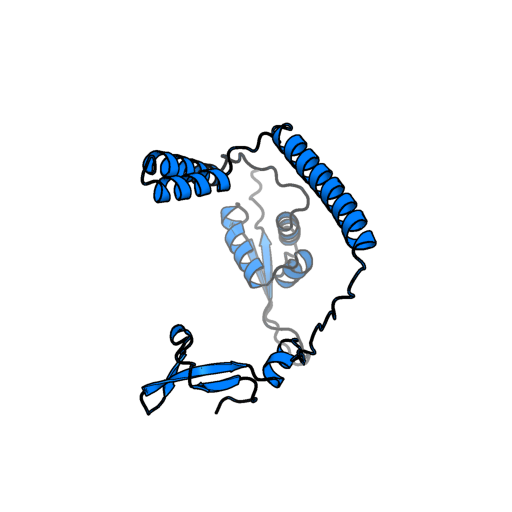 186 HIS A C 1
ATOM 1377 O O . HIS A 1 186 ? -11.406 13.492 10.783 1.00 79.56 186 HIS A O 1
ATOM 1383 N N . SER A 1 187 ? -12.736 14.950 11.855 1.00 80.75 187 SER A N 1
ATOM 1384 C CA . SER A 1 187 ? -12.127 14.748 13.171 1.00 80.75 187 SER A CA 1
ATOM 1385 C C . SER A 1 187 ? -12.618 13.430 13.760 1.00 80.75 187 SER A C 1
ATOM 1387 O O . SER A 1 187 ? -13.815 13.267 13.973 1.00 80.75 187 SER A O 1
ATOM 1389 N N . VAL A 1 188 ? -11.709 12.481 13.995 1.00 83.12 188 VAL A N 1
ATOM 1390 C CA . VAL A 1 188 ? -12.038 11.198 14.628 1.00 83.12 188 VAL A CA 1
ATOM 1391 C C . VAL A 1 188 ? -11.782 11.298 16.128 1.00 83.12 188 VAL A C 1
ATOM 1393 O O . VAL A 1 188 ? -10.651 11.537 16.548 1.00 83.12 188 VAL A O 1
ATOM 1396 N N . GLU A 1 189 ? -12.824 11.102 16.925 1.00 83.94 189 GLU A N 1
ATOM 1397 C CA . GLU A 1 189 ? -12.783 11.102 18.387 1.00 83.94 189 GLU A CA 1
ATOM 1398 C C . GLU A 1 189 ? -12.851 9.674 18.924 1.00 83.94 189 GLU A C 1
ATOM 1400 O O . GLU A 1 189 ? -13.489 8.804 18.329 1.00 83.94 189 GLU A O 1
ATOM 1405 N N . VAL A 1 190 ? -12.207 9.434 20.065 1.00 82.25 190 VAL A N 1
ATOM 1406 C CA . VAL A 1 190 ? -12.327 8.171 20.797 1.00 82.25 190 VAL A CA 1
ATOM 1407 C C . VAL A 1 190 ? -13.453 8.333 21.809 1.00 82.25 190 VAL A C 1
ATOM 1409 O O . VAL A 1 190 ? -13.313 9.102 22.755 1.00 82.25 190 VAL A O 1
ATOM 1412 N N . LEU A 1 191 ? -14.562 7.630 21.585 1.00 75.00 191 LEU A N 1
ATOM 1413 C CA . LEU A 1 191 ? -15.725 7.627 22.475 1.00 75.00 191 LEU A CA 1
ATOM 1414 C C . LEU A 1 191 ? -15.416 6.887 23.770 1.00 75.00 191 LEU A C 1
ATOM 1416 O O . LEU A 1 191 ? -15.571 7.415 24.864 1.00 75.00 191 LEU A O 1
ATOM 1420 N N . GLU A 1 192 ? -14.961 5.648 23.623 1.00 76.62 192 GLU A N 1
ATOM 1421 C CA . GLU A 1 192 ? -14.779 4.748 24.744 1.00 76.62 192 GLU A CA 1
ATOM 1422 C C . GLU A 1 192 ? -13.556 3.873 24.509 1.00 76.62 192 GLU A C 1
ATOM 1424 O O . GLU A 1 192 ? -13.285 3.390 23.403 1.00 76.62 192 GLU A O 1
ATOM 1429 N N . ARG A 1 193 ? -12.793 3.672 25.579 1.00 72.31 193 ARG A N 1
ATOM 1430 C CA . ARG A 1 193 ? -11.713 2.698 25.625 1.00 72.31 193 ARG A CA 1
ATOM 1431 C C . ARG A 1 193 ? -12.109 1.611 26.607 1.00 72.31 193 ARG A C 1
ATOM 1433 O O . ARG A 1 193 ? -11.877 1.740 27.807 1.00 72.31 193 ARG A O 1
ATOM 1440 N N . VAL A 1 194 ? -12.661 0.527 26.079 1.00 70.06 194 VAL A N 1
ATOM 1441 C CA . VAL A 1 194 ? -13.061 -0.622 26.886 1.00 70.06 194 VAL A CA 1
ATOM 1442 C C . VAL A 1 194 ? -11.809 -1.424 27.236 1.00 70.06 194 VAL A C 1
ATOM 1444 O O . VAL A 1 194 ? -11.127 -1.987 26.371 1.00 70.06 194 VAL A O 1
ATOM 1447 N N . LYS A 1 195 ? -11.471 -1.461 28.528 1.00 58.06 195 LYS A N 1
ATOM 1448 C CA . LYS A 1 195 ? -10.469 -2.389 29.059 1.00 58.06 195 LYS A CA 1
ATOM 1449 C C . LYS A 1 195 ? -11.123 -3.758 29.161 1.00 58.06 195 LYS A C 1
ATOM 1451 O O . LYS A 1 195 ? -11.864 -4.030 30.096 1.00 58.06 195 LYS A O 1
ATOM 1456 N N . GLN A 1 196 ? -10.847 -4.620 28.196 1.00 57.16 196 GLN A N 1
ATOM 1457 C CA . GLN A 1 196 ? -11.289 -6.002 28.260 1.00 57.16 196 GLN A CA 1
ATOM 1458 C C . GLN A 1 196 ? -10.395 -6.759 29.251 1.00 57.16 196 GLN A C 1
ATOM 1460 O O . GLN A 1 196 ? -9.336 -7.263 28.888 1.00 57.16 196 GLN A O 1
ATOM 1465 N N . VAL A 1 197 ? -10.794 -6.769 30.523 1.00 49.88 197 VAL A N 1
ATOM 1466 C CA . VAL A 1 197 ? -10.213 -7.621 31.568 1.00 49.88 197 VAL A CA 1
ATOM 1467 C C . VAL A 1 197 ? -11.338 -8.218 32.408 1.00 49.88 197 VAL A C 1
ATOM 1469 O O . VAL A 1 197 ? -12.090 -7.506 33.063 1.00 49.88 197 VAL A O 1
ATOM 1472 N N . GLY A 1 198 ? -11.455 -9.541 32.359 1.00 43.94 198 GLY A N 1
ATOM 1473 C CA . GLY A 1 198 ? -12.392 -10.326 33.152 1.00 43.94 198 GLY A CA 1
ATOM 1474 C C . GLY A 1 198 ? -11.982 -11.793 33.096 1.00 43.94 198 GLY A C 1
ATOM 1475 O O . GLY A 1 198 ? -11.878 -12.367 32.013 1.00 43.94 198 GLY A O 1
ATOM 1476 N N . SER A 1 199 ? -11.686 -12.362 34.264 1.00 53.16 199 SER A N 1
ATOM 1477 C CA . SER A 1 199 ? -11.360 -13.776 34.456 1.00 53.16 199 SER A CA 1
ATOM 1478 C C . SER A 1 199 ? -12.450 -14.654 33.829 1.00 53.16 199 SER A C 1
ATOM 1480 O O . SER A 1 199 ? -13.613 -14.535 34.208 1.00 53.16 199 SER A O 1
ATOM 1482 N N . GLY A 1 200 ? -12.094 -15.507 32.859 1.00 54.03 200 GLY A N 1
ATOM 1483 C CA . GLY A 1 200 ? -12.954 -16.630 32.470 1.00 54.03 200 GLY A CA 1
ATOM 1484 C C . GLY A 1 200 ? -13.274 -16.864 30.992 1.00 54.03 200 GLY A C 1
ATOM 1485 O O . GLY A 1 200 ? -14.001 -17.817 30.734 1.00 54.03 200 GLY A O 1
ATOM 1486 N N . LYS A 1 201 ? -12.763 -16.106 30.004 1.00 50.03 201 LYS A N 1
ATOM 1487 C CA . LYS A 1 201 ? -12.889 -16.519 28.584 1.00 50.03 201 LYS A CA 1
ATOM 1488 C C . LYS A 1 201 ? -11.621 -16.311 27.749 1.00 50.03 201 LYS A C 1
ATOM 1490 O O . LYS A 1 201 ? -11.154 -15.196 27.536 1.00 50.03 201 LYS A O 1
ATOM 1495 N N . GLN A 1 202 ? -11.103 -17.438 27.263 1.00 39.47 202 GLN A N 1
ATOM 1496 C CA . GLN A 1 202 ? -9.995 -17.603 26.325 1.00 39.47 202 GLN A CA 1
ATOM 1497 C C . GLN A 1 202 ? -10.395 -17.021 24.948 1.00 39.47 202 GLN A C 1
ATOM 1499 O O . GLN A 1 202 ? -11.349 -17.514 24.352 1.00 39.47 202 GLN A O 1
ATOM 1504 N N . GLY A 1 203 ? -9.692 -15.994 24.432 1.00 49.25 203 GLY A N 1
ATOM 1505 C CA . GLY A 1 203 ? -9.697 -15.713 22.980 1.00 49.25 203 GLY A CA 1
ATOM 1506 C C . GLY A 1 203 ? -10.012 -14.312 22.424 1.00 49.25 203 GLY A C 1
ATOM 1507 O O . GLY A 1 203 ? -10.303 -14.241 21.235 1.00 49.25 203 GLY A O 1
ATOM 1508 N N . ALA A 1 204 ? -9.917 -13.192 23.155 1.00 46.84 204 ALA A N 1
ATOM 1509 C CA . ALA A 1 204 ? -9.954 -11.872 22.491 1.00 46.84 204 ALA A CA 1
ATOM 1510 C C . ALA A 1 204 ? -8.898 -10.885 23.019 1.00 46.84 204 ALA A C 1
ATOM 1512 O O . ALA A 1 204 ? -8.753 -10.641 24.214 1.00 46.84 204 ALA A O 1
ATOM 1513 N N . LYS A 1 205 ? -8.114 -10.369 22.069 1.00 46.59 205 LYS A N 1
ATOM 1514 C CA . LYS A 1 205 ? -6.832 -9.674 22.214 1.00 46.59 205 LYS A CA 1
ATOM 1515 C C . LYS A 1 205 ? -7.022 -8.186 22.527 1.00 46.59 205 LYS A C 1
ATOM 1517 O O . LYS A 1 205 ? -7.250 -7.393 21.621 1.00 46.59 205 LYS A O 1
ATOM 1522 N N . GLY A 1 206 ? -6.788 -7.814 23.786 1.00 60.69 206 GLY A N 1
ATOM 1523 C CA . GLY A 1 206 ? -6.496 -6.441 24.210 1.00 60.69 206 GLY A CA 1
ATOM 1524 C C . GLY A 1 206 ? -7.683 -5.472 24.242 1.00 60.69 206 GLY A C 1
ATOM 1525 O O . GLY A 1 206 ? -8.760 -5.727 23.721 1.00 60.69 206 GLY A O 1
ATOM 1526 N N . SER A 1 207 ? -7.467 -4.321 24.882 1.00 64.38 207 SER A N 1
ATOM 1527 C CA . SER A 1 207 ? -8.430 -3.215 24.918 1.00 64.38 207 SER A CA 1
ATOM 1528 C C . SER A 1 207 ? -8.771 -2.736 23.504 1.00 64.38 207 SER A C 1
ATOM 1530 O O . SER A 1 207 ? -7.850 -2.387 22.754 1.00 64.38 207 SER A O 1
ATOM 1532 N N . TYR A 1 208 ? -10.056 -2.635 23.167 1.00 75.50 208 TYR A N 1
ATOM 1533 C CA . TYR A 1 208 ? -10.502 -1.971 21.945 1.00 75.50 208 TYR A CA 1
ATOM 1534 C C . TYR A 1 208 ? -10.949 -0.535 22.242 1.00 75.50 208 TYR A C 1
ATOM 1536 O O . TYR A 1 208 ? -11.365 -0.190 23.348 1.00 75.50 208 TYR A O 1
ATOM 1544 N N . SER A 1 209 ? -10.794 0.325 21.241 1.00 84.56 209 SER A N 1
ATOM 1545 C CA . SER A 1 209 ? -11.246 1.713 21.277 1.00 84.56 209 SER A CA 1
ATOM 1546 C C . SER A 1 209 ? -12.350 1.892 20.243 1.00 84.56 209 SER A C 1
ATOM 1548 O O . SER A 1 209 ? -12.222 1.400 19.117 1.00 84.56 209 SER A O 1
ATOM 1550 N N . ILE A 1 210 ? -13.419 2.569 20.646 1.00 87.06 210 ILE A N 1
ATOM 1551 C CA . ILE A 1 210 ? -14.551 2.935 19.799 1.00 87.06 210 ILE A CA 1
ATOM 1552 C C . ILE A 1 210 ? -14.291 4.340 19.259 1.00 87.06 210 ILE A C 1
ATOM 1554 O O . ILE A 1 210 ? -14.034 5.269 20.028 1.00 87.06 210 ILE A O 1
ATOM 1558 N N . TYR A 1 211 ? -14.325 4.487 17.938 1.00 89.25 211 TYR A N 1
ATOM 1559 C CA . TYR A 1 211 ? -14.039 5.735 17.237 1.00 89.25 211 TYR A CA 1
ATOM 1560 C C . TYR A 1 211 ? -15.313 6.306 16.615 1.00 89.25 211 TYR A C 1
ATOM 1562 O O . TYR A 1 211 ? -16.114 5.555 16.066 1.00 89.25 211 TYR A O 1
ATOM 1570 N N . ARG A 1 212 ? -15.480 7.629 16.624 1.00 89.06 212 ARG A N 1
ATOM 1571 C CA . ARG A 1 212 ? -16.558 8.329 15.905 1.00 89.06 212 ARG A CA 1
ATOM 1572 C C . ARG A 1 212 ? -16.014 9.499 15.106 1.00 89.06 212 ARG A C 1
ATOM 1574 O O . ARG A 1 212 ? -14.966 10.035 15.451 1.00 89.06 212 ARG A O 1
ATOM 1581 N N . VAL A 1 213 ? -16.737 9.942 14.082 1.00 85.56 213 VAL A N 1
ATOM 1582 C CA . VAL A 1 213 ? -16.502 11.271 13.500 1.00 85.56 213 VAL A CA 1
ATOM 1583 C C . VAL A 1 213 ? -17.219 12.296 14.379 1.00 85.56 213 VAL A C 1
ATOM 1585 O O . VAL A 1 213 ? -18.424 12.182 14.591 1.00 85.56 213 VAL A O 1
ATOM 1588 N N . GLY A 1 214 ? -16.482 13.273 14.911 1.00 72.44 214 GLY A N 1
ATOM 1589 C CA . GLY A 1 214 ? -17.069 14.418 15.603 1.00 72.44 214 GLY A CA 1
ATOM 1590 C C . GLY A 1 214 ? -18.041 15.113 14.656 1.00 72.44 214 GLY A C 1
ATOM 1591 O O . GLY A 1 214 ? -17.678 15.407 13.512 1.00 72.44 214 GLY A O 1
ATOM 1592 N N . SER A 1 215 ? -19.289 15.301 15.093 1.00 52.56 215 SER A N 1
ATOM 1593 C CA . SER A 1 215 ? -20.295 15.983 14.280 1.00 52.56 215 SER A CA 1
ATOM 1594 C C . SER A 1 215 ? -19.726 17.336 13.851 1.00 52.56 215 SER A C 1
ATOM 1596 O O . SER A 1 215 ? -19.211 18.053 14.716 1.00 52.56 215 SER A O 1
ATOM 1598 N N . PRO A 1 216 ? -19.780 17.716 12.558 1.00 49.22 216 PRO A N 1
ATOM 1599 C CA . PRO A 1 216 ? -19.535 19.105 12.213 1.00 49.22 216 PRO A CA 1
ATOM 1600 C C . PRO A 1 216 ? -20.529 19.926 13.036 1.00 49.22 216 PRO A C 1
ATOM 1602 O O . PRO A 1 216 ? -21.706 19.561 13.119 1.00 49.22 216 PRO A O 1
ATOM 1605 N N . ALA A 1 217 ? -20.034 20.957 13.720 1.00 40.12 217 ALA A N 1
ATOM 1606 C CA . ALA A 1 217 ? -20.886 21.892 14.430 1.00 40.12 217 ALA A CA 1
ATOM 1607 C C . ALA A 1 217 ? -21.995 22.323 13.464 1.00 40.12 217 ALA A C 1
ATOM 1609 O O . ALA A 1 217 ? -21.707 22.825 12.377 1.00 40.12 217 ALA A O 1
ATOM 1610 N N . VAL A 1 218 ? -23.244 22.038 13.833 1.00 42.41 218 VAL A N 1
ATOM 1611 C CA . VAL A 1 218 ? -24.417 22.610 13.179 1.00 42.41 218 VAL A CA 1
ATOM 1612 C C . VAL A 1 218 ? -24.256 24.119 13.333 1.00 42.41 218 VAL A C 1
ATOM 1614 O O . VAL A 1 218 ? -24.435 24.657 14.422 1.00 42.41 218 VAL A O 1
ATOM 1617 N N . ALA A 1 219 ? -23.794 24.781 12.274 1.00 36.50 219 ALA A N 1
ATOM 1618 C CA . ALA A 1 219 ? -24.000 26.209 12.126 1.00 36.50 219 ALA A CA 1
ATOM 1619 C C . ALA A 1 219 ? -25.517 26.394 11.980 1.00 36.50 219 ALA A C 1
ATOM 1621 O O . ALA A 1 219 ? -26.133 25.673 11.192 1.00 36.50 219 ALA A O 1
ATOM 1622 N N . GLY A 1 220 ? -26.077 27.237 12.850 1.00 35.72 220 GLY A N 1
ATOM 1623 C CA . GLY A 1 220 ? -27.515 27.417 13.061 1.00 35.72 220 GLY A CA 1
ATOM 1624 C C . GLY A 1 220 ? -28.294 27.925 11.860 1.00 35.72 220 GLY A C 1
ATOM 1625 O O . GLY A 1 220 ? -27.670 28.402 10.886 1.00 35.72 220 GLY A O 1
#

Nearest PDB structures (foldseek):
  6pcp-assembly2_C  TM=6.144E-01  e=3.692E-02  Bordetella pertussis
  6pco-assembly1_B  TM=6.101E-01  e=4.203E-02  Bordetella bronchiseptica
  8fi3-assembly1_A  TM=7.935E-01  e=1.750E-01  Klebsiella pneumoniae
  2ewn-assembly1_B  TM=8.007E-01  e=2.756E-01  Escherichia coli
  6eu0-assembly1_Z  TM=3.649E-01  e=3.455E+00  Saccharomyces cerevisiae S288C

Mean predicted aligned error: 22.4 Å